Protein AF-A0A3A2ZWU7-F1 (afdb_monomer)

pLDDT: mean 83.67, std 11.98, range [37.31, 96.88]

Structure (mmCIF, N/CA/C/O backbone):
data_AF-A0A3A2ZWU7-F1
#
_entry.id   AF-A0A3A2ZWU7-F1
#
loop_
_atom_site.group_PDB
_atom_site.id
_atom_site.type_symbol
_atom_site.label_atom_id
_atom_site.label_alt_id
_atom_site.label_comp_id
_atom_site.label_asym_id
_atom_site.label_entity_id
_atom_site.label_seq_id
_atom_site.pdbx_PDB_ins_code
_atom_site.Cartn_x
_atom_site.Cartn_y
_atom_site.Cartn_z
_atom_site.occupancy
_atom_site.B_iso_or_equiv
_atom_site.auth_seq_id
_atom_site.auth_comp_id
_atom_site.auth_asym_id
_atom_site.auth_atom_id
_atom_site.pdbx_PDB_model_num
ATOM 1 N N . MET A 1 1 ? -32.745 15.498 18.826 1.00 49.56 1 MET A N 1
ATOM 2 C CA . MET A 1 1 ? -31.427 15.344 18.159 1.00 49.56 1 MET A CA 1
ATOM 3 C C . MET A 1 1 ? -30.226 15.285 19.120 1.00 49.56 1 MET A C 1
ATOM 5 O O . MET A 1 1 ? -29.309 14.531 18.843 1.00 49.56 1 MET A O 1
ATOM 9 N N . LYS A 1 2 ? -30.196 16.009 20.258 1.00 55.72 2 LYS A N 1
ATOM 10 C CA . LYS A 1 2 ? -29.065 15.948 21.222 1.00 55.72 2 LYS A CA 1
ATOM 11 C C . LYS A 1 2 ? -28.984 14.647 22.049 1.00 55.72 2 LYS A C 1
ATOM 13 O O . LYS A 1 2 ? -27.889 14.196 22.356 1.00 55.72 2 LYS A O 1
ATOM 18 N N . ILE A 1 3 ? -30.122 14.021 22.366 1.00 64.19 3 ILE A N 1
ATOM 19 C CA . ILE A 1 3 ? -30.188 12.816 23.220 1.00 64.19 3 ILE A CA 1
ATOM 20 C C . ILE A 1 3 ? -29.598 11.580 22.524 1.00 64.19 3 ILE A C 1
ATOM 22 O O . ILE A 1 3 ? -28.824 10.856 23.141 1.00 64.19 3 ILE A O 1
ATOM 26 N N . SER A 1 4 ? -29.871 11.384 21.230 1.00 62.53 4 SER A N 1
ATOM 27 C CA . SER A 1 4 ? -29.331 10.253 20.461 1.00 62.53 4 SER A CA 1
ATOM 28 C C . SER A 1 4 ? -27.804 10.302 20.331 1.00 62.53 4 SER A C 1
ATOM 30 O O . SER A 1 4 ? -27.138 9.273 20.391 1.00 62.53 4 SER A O 1
ATOM 32 N N . LEU A 1 5 ? -27.230 11.504 20.220 1.00 61.75 5 LEU A N 1
ATOM 33 C CA . LEU A 1 5 ? -25.781 11.710 20.150 1.00 61.75 5 LEU A CA 1
ATOM 34 C C . LEU A 1 5 ? -25.109 11.461 21.513 1.00 61.75 5 LEU A C 1
ATOM 36 O O . LEU A 1 5 ? -24.032 10.869 21.579 1.00 61.75 5 LEU A O 1
ATOM 40 N N . CYS A 1 6 ? -25.769 11.847 22.609 1.00 67.00 6 CYS A N 1
ATOM 41 C CA . CYS A 1 6 ? -25.324 11.514 23.962 1.00 67.00 6 CYS A CA 1
ATOM 42 C C . CYS A 1 6 ? -25.433 10.011 24.260 1.00 67.00 6 CYS A C 1
ATOM 44 O O . CYS A 1 6 ? -24.511 9.459 24.850 1.00 67.00 6 CYS A O 1
ATOM 46 N N . GLN A 1 7 ? -26.495 9.335 23.811 1.00 67.12 7 GLN A N 1
ATOM 47 C CA . GLN A 1 7 ? -26.658 7.882 23.957 1.00 67.12 7 GLN A CA 1
ATOM 48 C C . GLN A 1 7 ? -25.603 7.100 23.166 1.00 67.12 7 GLN A C 1
ATOM 50 O O . GLN A 1 7 ? -25.020 6.165 23.705 1.00 67.12 7 GLN A O 1
ATOM 55 N N . ALA A 1 8 ? -25.286 7.525 21.939 1.00 64.31 8 ALA A N 1
ATOM 56 C CA . ALA A 1 8 ? -24.205 6.931 21.149 1.00 64.31 8 ALA A CA 1
ATOM 57 C C . ALA A 1 8 ? -22.818 7.151 21.783 1.00 64.31 8 ALA A C 1
ATOM 59 O O . ALA A 1 8 ? -21.949 6.291 21.709 1.00 64.31 8 ALA A O 1
ATOM 60 N N . ARG A 1 9 ? -22.589 8.293 22.445 1.00 62.56 9 ARG A N 1
ATOM 61 C CA . ARG A 1 9 ? -21.355 8.518 23.219 1.00 62.56 9 ARG A CA 1
ATOM 62 C C . ARG A 1 9 ? -21.302 7.672 24.491 1.00 62.56 9 ARG A C 1
ATOM 64 O O . ARG A 1 9 ? -20.238 7.162 24.825 1.00 62.56 9 ARG A O 1
ATOM 71 N N . LEU A 1 10 ? -22.428 7.514 25.183 1.00 67.56 10 LEU A N 1
ATOM 72 C CA . LEU A 1 10 ? -22.542 6.670 26.374 1.00 67.56 10 LEU A CA 1
ATOM 73 C C . LEU A 1 10 ? -22.313 5.191 26.054 1.00 67.56 10 LEU A C 1
ATOM 75 O O . LEU A 1 10 ? -21.624 4.519 26.816 1.00 67.56 10 LEU A O 1
ATOM 79 N N . SER A 1 11 ? -22.816 4.693 24.921 1.00 66.75 11 SER A N 1
ATOM 80 C CA . SER A 1 11 ? -22.568 3.307 24.510 1.00 66.75 11 SER A CA 1
ATOM 81 C C . SER A 1 11 ? -21.089 3.039 24.217 1.00 66.75 11 SER A C 1
ATOM 83 O O . SER A 1 11 ? -20.597 1.968 24.559 1.00 66.75 11 SER A O 1
ATOM 85 N N . ILE A 1 12 ? -20.360 4.018 23.666 1.00 66.00 12 ILE A N 1
ATOM 86 C CA . ILE A 1 12 ? -18.904 3.929 23.450 1.00 66.00 12 ILE A CA 1
ATOM 87 C C . ILE A 1 12 ? -18.135 3.963 24.782 1.00 66.00 12 ILE A C 1
ATOM 89 O O . ILE A 1 12 ? -17.129 3.274 24.942 1.00 66.00 12 ILE A O 1
ATOM 93 N N . LEU A 1 13 ? -18.590 4.758 25.756 1.00 69.00 13 LEU A N 1
ATOM 94 C CA . LEU A 1 13 ? -17.946 4.855 27.072 1.00 69.00 13 LEU A CA 1
ATOM 95 C C . LEU A 1 13 ? -18.191 3.613 27.945 1.00 69.00 13 LEU A C 1
ATOM 97 O O . LEU A 1 13 ? -17.314 3.249 28.732 1.00 69.00 13 LEU A O 1
ATOM 101 N N . GLY A 1 14 ? -19.321 2.928 27.771 1.00 67.81 14 GLY A N 1
ATOM 102 C CA . GLY A 1 14 ? -19.650 1.714 28.514 1.00 67.81 14 GLY A CA 1
ATOM 103 C C . GLY A 1 14 ? -19.818 1.940 30.028 1.00 67.81 14 GLY A C 1
ATOM 104 O O . GLY A 1 14 ? -19.854 3.083 30.493 1.00 67.81 14 GLY A O 1
ATOM 105 N N . PRO A 1 15 ? -19.957 0.858 30.816 1.00 69.19 15 PRO A N 1
ATOM 106 C CA . PRO A 1 15 ? -20.099 0.946 32.268 1.00 69.19 15 PRO A CA 1
ATOM 107 C C . PRO A 1 15 ? -18.824 1.493 32.940 1.00 69.19 15 PRO A C 1
ATOM 109 O O . PRO A 1 15 ? -17.735 1.387 32.366 1.00 69.19 15 PRO A O 1
ATOM 112 N N . PRO A 1 16 ? -18.929 2.060 34.160 1.00 69.50 16 PRO A N 1
ATOM 113 C CA . PRO A 1 16 ? -17.774 2.518 34.930 1.00 69.50 16 PRO A CA 1
ATOM 114 C C . PRO A 1 16 ? -16.746 1.395 35.109 1.00 69.50 16 PRO A C 1
ATOM 116 O O . PRO A 1 16 ? -17.100 0.278 35.471 1.00 69.50 16 PRO A O 1
ATOM 119 N N . ARG A 1 17 ? -15.466 1.693 34.861 1.00 73.31 17 ARG A N 1
ATOM 120 C CA . ARG A 1 17 ? -14.370 0.702 34.837 1.00 73.31 17 ARG A CA 1
ATOM 121 C C . ARG A 1 17 ? -13.424 0.905 36.022 1.00 73.31 17 ARG A C 1
ATOM 123 O O . ARG A 1 17 ? -12.244 1.215 35.843 1.00 73.31 17 ARG A O 1
ATOM 130 N N . THR A 1 18 ? -13.965 0.810 37.233 1.00 74.06 18 THR A N 1
ATOM 131 C CA . THR A 1 18 ? -13.235 1.059 38.489 1.00 74.06 18 THR A CA 1
ATOM 132 C C . THR A 1 18 ? -12.300 -0.087 38.877 1.00 74.06 18 THR A C 1
ATOM 134 O O . THR A 1 18 ? -11.302 0.164 39.548 1.00 74.06 18 THR A O 1
ATOM 137 N N . ILE A 1 19 ? -12.565 -1.322 38.430 1.00 84.31 19 ILE A N 1
ATOM 138 C CA . ILE A 1 19 ? -11.771 -2.509 38.782 1.00 84.31 19 ILE A CA 1
ATOM 139 C C . ILE A 1 19 ? -10.887 -2.935 37.598 1.00 84.31 19 ILE A C 1
ATOM 141 O O . ILE A 1 19 ? -11.309 -2.920 36.441 1.00 84.31 19 ILE A O 1
ATOM 145 N N . LEU A 1 20 ? -9.656 -3.384 37.880 1.00 82.69 20 LEU A N 1
ATOM 146 C CA . LEU A 1 20 ? -8.699 -3.870 36.867 1.00 82.69 20 LEU A CA 1
ATOM 147 C C . LEU A 1 20 ? -9.277 -4.964 35.955 1.00 82.69 20 LEU A C 1
ATOM 149 O O . LEU A 1 20 ? -8.956 -5.023 34.767 1.00 82.69 20 LEU A O 1
ATOM 153 N N . LYS A 1 21 ? -10.134 -5.834 36.499 1.00 85.44 21 LYS A N 1
ATOM 154 C CA . LYS A 1 21 ? -10.820 -6.887 35.741 1.00 85.44 21 LYS A CA 1
ATOM 155 C C . LYS A 1 21 ? -11.699 -6.300 34.633 1.00 85.44 21 LYS A C 1
ATOM 157 O O . LYS A 1 21 ? -11.648 -6.789 33.507 1.00 85.44 21 LYS A O 1
ATOM 162 N N . ASP A 1 22 ? -12.420 -5.222 34.924 1.00 84.06 22 ASP A N 1
ATOM 163 C CA . ASP A 1 22 ? -13.321 -4.565 33.972 1.00 84.06 22 ASP A CA 1
ATOM 164 C C . ASP A 1 22 ? -12.537 -3.829 32.884 1.00 84.06 22 ASP A C 1
ATOM 166 O O . ASP A 1 22 ? -12.907 -3.853 31.711 1.00 84.06 22 ASP A O 1
ATOM 170 N N . GLN A 1 23 ? -11.396 -3.234 33.245 1.00 85.00 23 GLN A N 1
ATOM 171 C CA . GLN A 1 23 ? -10.486 -2.605 32.284 1.00 85.00 23 GLN A CA 1
ATOM 172 C C . GLN A 1 23 ? -9.897 -3.631 31.307 1.00 85.00 23 GLN A C 1
ATOM 174 O O . GLN A 1 23 ? -9.891 -3.397 30.097 1.00 85.00 23 GLN A O 1
ATOM 179 N N . ARG A 1 24 ? -9.456 -4.793 31.811 1.00 87.25 24 ARG A N 1
ATOM 180 C CA . ARG A 1 24 ? -8.979 -5.906 30.971 1.00 87.25 24 ARG A CA 1
ATOM 181 C C . ARG A 1 24 ? -10.092 -6.458 30.085 1.00 87.25 24 ARG A C 1
ATOM 183 O O . ARG A 1 24 ? -9.867 -6.642 28.895 1.00 87.25 24 ARG A O 1
ATOM 190 N N . GLY A 1 25 ? -11.285 -6.676 30.640 1.00 88.31 25 GLY A N 1
ATOM 191 C CA . GLY A 1 25 ? -12.449 -7.148 29.885 1.00 88.31 25 GLY A CA 1
ATOM 192 C C . GLY A 1 25 ? -12.834 -6.198 28.750 1.00 88.31 25 GLY A C 1
ATOM 193 O O . GLY A 1 25 ? -13.072 -6.638 27.627 1.00 88.31 25 GLY A O 1
ATOM 194 N N . TYR A 1 26 ? -12.805 -4.889 29.007 1.00 88.38 26 TYR A N 1
ATOM 195 C CA . TYR A 1 26 ? -13.028 -3.875 27.980 1.00 88.38 26 TYR A CA 1
ATOM 196 C C . TYR A 1 26 ? -11.983 -3.950 26.857 1.00 88.38 26 TYR A C 1
ATOM 198 O O . TYR A 1 26 ? -12.357 -4.006 25.687 1.00 88.38 26 TYR A O 1
ATOM 206 N N . LEU A 1 27 ? -10.688 -3.999 27.190 1.00 90.31 27 LEU A N 1
ATOM 207 C CA . LEU A 1 27 ? -9.628 -4.092 26.179 1.00 90.31 27 LEU A CA 1
ATOM 208 C C . LEU A 1 27 ? -9.704 -5.396 25.372 1.00 90.31 27 LEU A C 1
ATOM 210 O O . LEU A 1 27 ? -9.495 -5.355 24.163 1.00 90.31 27 LEU A O 1
ATOM 214 N N . LEU A 1 28 ? -10.067 -6.516 26.005 1.00 92.62 28 LEU A N 1
ATOM 215 C CA . LEU A 1 28 ? -10.297 -7.798 25.326 1.00 92.62 28 LEU A CA 1
ATOM 216 C C . LEU A 1 28 ? -11.480 -7.733 24.352 1.00 92.62 28 LEU A C 1
ATOM 218 O O . LEU A 1 28 ? -11.409 -8.254 23.239 1.00 92.62 28 LEU A O 1
ATOM 222 N N . ASN A 1 29 ? -12.566 -7.063 24.737 1.00 92.00 29 ASN A N 1
ATOM 223 C CA . ASN A 1 29 ? -13.697 -6.852 23.838 1.00 92.00 29 ASN A CA 1
ATOM 224 C C . ASN A 1 29 ? -13.310 -5.956 22.649 1.00 92.00 29 ASN A C 1
ATOM 226 O O . ASN A 1 29 ? -13.694 -6.224 21.509 1.00 92.00 29 ASN A O 1
ATOM 230 N N . VAL A 1 30 ? -12.522 -4.905 22.892 1.00 92.50 30 VAL A N 1
ATOM 231 C CA . VAL A 1 30 ? -11.999 -4.042 21.823 1.00 92.50 30 VAL A CA 1
ATOM 232 C C . VAL A 1 30 ? -11.095 -4.838 20.884 1.00 92.50 30 VAL A C 1
ATOM 234 O O . VAL A 1 30 ? -11.281 -4.745 19.673 1.00 92.50 30 VAL A O 1
ATOM 237 N N . SER A 1 31 ? -10.169 -5.649 21.404 1.00 94.25 31 SER A N 1
ATOM 238 C CA . SER A 1 31 ? -9.268 -6.450 20.569 1.00 94.25 31 SER A CA 1
ATOM 239 C C . SER A 1 31 ? -10.024 -7.487 19.739 1.00 94.25 31 SER A C 1
ATOM 241 O O . SER A 1 31 ? -9.767 -7.592 18.544 1.00 94.25 31 SER A O 1
ATOM 243 N N . GLY A 1 32 ? -11.005 -8.185 20.323 1.00 96.00 32 GLY A N 1
ATOM 244 C CA . GLY A 1 32 ? -11.821 -9.162 19.594 1.00 96.00 32 GLY A CA 1
ATOM 245 C C . GLY A 1 32 ? -12.654 -8.520 18.479 1.00 96.00 32 GLY A C 1
ATOM 246 O O . GLY A 1 32 ? -12.717 -9.033 17.361 1.00 96.00 32 GLY A O 1
ATOM 247 N N . ASN A 1 33 ? -13.246 -7.349 18.735 1.00 94.94 33 ASN A N 1
ATOM 248 C CA . ASN A 1 33 ? -13.958 -6.605 17.693 1.00 94.94 33 ASN A CA 1
ATOM 249 C C . ASN A 1 33 ? -13.015 -6.057 16.618 1.00 94.94 33 ASN A C 1
ATOM 251 O O . ASN A 1 33 ? -13.343 -6.112 15.431 1.00 94.94 33 ASN A O 1
ATOM 255 N N . PHE A 1 34 ? -11.843 -5.562 17.017 1.00 95.31 34 PHE A N 1
ATOM 256 C CA . PHE A 1 34 ? -10.819 -5.090 16.094 1.00 95.31 34 PHE A CA 1
ATOM 257 C C . PHE A 1 34 ? -10.363 -6.212 15.158 1.00 95.31 34 PHE A C 1
ATOM 259 O O . PHE A 1 34 ? -10.341 -6.020 13.941 1.00 95.31 34 PHE A O 1
ATOM 266 N N . GLU A 1 35 ? -10.060 -7.392 15.699 1.00 96.12 35 GLU A N 1
ATOM 267 C CA . GLU A 1 35 ? -9.661 -8.572 14.931 1.00 96.12 35 GLU A CA 1
ATOM 268 C C . GLU A 1 35 ? -10.764 -9.010 13.961 1.00 96.12 35 GLU A C 1
ATOM 270 O O . GLU A 1 35 ? -10.508 -9.183 12.766 1.00 96.12 35 GLU A O 1
ATOM 275 N N . ARG A 1 36 ? -12.009 -9.114 14.441 1.00 96.44 36 ARG A N 1
ATOM 276 C CA . ARG A 1 36 ? -13.165 -9.507 13.624 1.00 96.44 36 ARG A CA 1
ATOM 277 C C . ARG A 1 36 ? -13.389 -8.559 12.445 1.00 96.44 36 ARG A C 1
ATOM 279 O O . ARG A 1 36 ? -13.542 -9.014 11.310 1.00 96.44 36 ARG A O 1
ATOM 286 N N . ILE A 1 37 ? -13.411 -7.247 12.692 1.00 95.44 37 ILE A N 1
ATOM 287 C CA . ILE A 1 37 ? -13.672 -6.241 11.648 1.00 95.44 37 ILE A CA 1
ATOM 288 C C . ILE A 1 37 ? -12.476 -6.121 10.697 1.00 95.44 37 ILE A C 1
ATOM 290 O O . ILE A 1 37 ? -12.660 -5.995 9.485 1.00 95.44 37 ILE A O 1
ATOM 294 N N . THR A 1 38 ? -11.247 -6.224 11.206 1.00 95.12 38 THR A N 1
ATOM 295 C CA . THR A 1 38 ? -10.046 -6.249 10.359 1.00 95.12 38 THR A CA 1
ATOM 296 C C . THR A 1 38 ? -10.051 -7.474 9.447 1.00 95.12 38 THR A C 1
ATOM 298 O O . THR A 1 38 ? -9.835 -7.339 8.244 1.00 95.12 38 THR A O 1
ATOM 301 N N . SER A 1 39 ? -10.395 -8.653 9.970 1.00 95.81 39 SER A N 1
ATOM 302 C CA . SER A 1 39 ? -10.512 -9.887 9.181 1.00 95.81 39 SER A CA 1
ATOM 303 C C . SER A 1 39 ? -11.566 -9.763 8.080 1.00 95.81 39 SER A C 1
ATOM 305 O O . SER A 1 39 ? -11.314 -10.135 6.936 1.00 95.81 39 SER A O 1
ATOM 307 N N . GLN A 1 40 ? -12.710 -9.146 8.387 1.00 94.88 40 GLN A N 1
ATOM 308 C CA . GLN A 1 40 ? -13.731 -8.784 7.400 1.00 94.88 40 GLN A CA 1
ATOM 309 C C . GLN A 1 40 ? -13.180 -7.857 6.304 1.00 94.88 40 GLN A C 1
ATOM 311 O O . GLN A 1 40 ? -13.347 -8.124 5.110 1.00 94.88 40 GLN A O 1
ATOM 316 N N . ALA A 1 41 ? -12.455 -6.802 6.690 1.00 93.50 41 ALA A N 1
ATOM 317 C CA . ALA A 1 41 ? -11.876 -5.844 5.752 1.00 93.50 41 ALA A CA 1
ATOM 318 C C . ALA A 1 41 ? -10.829 -6.477 4.818 1.00 93.50 41 ALA A C 1
ATOM 320 O O . ALA A 1 41 ? -10.793 -6.138 3.630 1.00 93.50 41 ALA A O 1
ATOM 321 N N . LEU A 1 42 ? -10.009 -7.394 5.345 1.00 93.81 42 LEU A N 1
ATOM 322 C CA . LEU A 1 42 ? -8.988 -8.147 4.608 1.00 93.81 42 LEU A CA 1
ATOM 323 C C . LEU A 1 42 ? -9.596 -9.234 3.710 1.00 93.81 42 LEU A C 1
ATOM 325 O O . LEU A 1 42 ? -9.129 -9.434 2.583 1.00 93.81 42 LEU A O 1
ATOM 329 N N . GLY A 1 43 ? -10.653 -9.898 4.184 1.00 92.38 43 GLY A N 1
ATOM 330 C CA . GLY A 1 43 ? -11.417 -10.903 3.442 1.00 92.38 43 GLY A CA 1
ATOM 331 C C . GLY A 1 43 ? -12.322 -10.312 2.359 1.00 92.38 43 GLY A C 1
ATOM 332 O O . GLY A 1 43 ? -12.748 -11.028 1.460 1.00 92.38 43 GLY A O 1
ATOM 333 N N . GLY A 1 44 ? -12.587 -9.002 2.399 1.00 90.38 44 GLY A N 1
ATOM 334 C CA . GLY A 1 44 ? -13.504 -8.341 1.467 1.00 90.38 44 GLY A CA 1
ATOM 335 C C . GLY A 1 44 ? -14.983 -8.593 1.777 1.00 90.38 44 GLY A C 1
ATOM 336 O O . GLY A 1 44 ? -15.828 -8.401 0.907 1.00 90.38 44 GLY A O 1
ATOM 337 N N . VAL A 1 45 ? -15.295 -9.017 3.004 1.00 91.00 45 VAL A N 1
ATOM 338 C CA . VAL A 1 45 ? -16.653 -9.295 3.483 1.00 91.00 45 VAL A CA 1
ATOM 339 C C . VAL A 1 45 ? -17.069 -8.154 4.404 1.00 91.00 45 VAL A C 1
ATOM 341 O O . VAL A 1 45 ? -16.620 -8.079 5.540 1.00 91.00 45 VAL A O 1
ATOM 344 N N . TYR A 1 46 ? -17.902 -7.238 3.915 1.00 89.69 46 TYR A N 1
ATOM 345 C CA . TYR A 1 46 ? -18.206 -5.969 4.591 1.00 89.69 46 TYR A CA 1
ATOM 346 C C . TYR A 1 46 ? -19.563 -5.999 5.308 1.00 89.69 46 TYR A C 1
ATOM 348 O O . TYR A 1 46 ? -20.497 -5.319 4.887 1.00 89.69 46 TYR A O 1
ATOM 356 N N . VAL A 1 47 ? -19.684 -6.812 6.360 1.00 88.62 47 VAL A N 1
ATOM 357 C CA . VAL A 1 47 ? -20.967 -7.043 7.058 1.00 88.62 47 VAL A CA 1
ATOM 358 C C . VAL A 1 47 ? -21.170 -6.084 8.234 1.00 88.62 47 VAL A C 1
ATOM 360 O O . VAL A 1 47 ? -22.296 -5.685 8.514 1.00 88.62 47 VAL A O 1
ATOM 363 N N . ASP A 1 48 ? -20.095 -5.696 8.924 1.00 90.50 48 ASP A N 1
ATOM 364 C CA . ASP A 1 48 ? -20.179 -4.803 10.085 1.00 90.50 48 ASP A CA 1
ATOM 365 C C . ASP A 1 48 ? -20.672 -3.387 9.723 1.00 90.50 48 ASP A C 1
ATOM 367 O O . ASP A 1 48 ? -20.332 -2.834 8.671 1.00 90.50 48 ASP A O 1
ATOM 371 N N . THR A 1 49 ? -21.408 -2.747 10.637 1.00 89.44 49 THR A N 1
ATOM 372 C CA . THR A 1 49 ? -21.868 -1.355 10.496 1.00 89.44 49 THR A CA 1
ATOM 373 C C . THR A 1 49 ? -20.720 -0.353 10.396 1.00 89.44 49 THR A C 1
ATOM 375 O O . THR A 1 49 ? -20.897 0.737 9.844 1.00 89.44 49 THR A O 1
ATOM 378 N N . PHE A 1 50 ? -19.513 -0.732 10.827 1.00 88.12 50 PHE A N 1
ATOM 379 C CA . PHE A 1 50 ? -18.287 -0.004 10.528 1.00 88.12 50 PHE A CA 1
ATOM 380 C C . PHE A 1 50 ? -18.107 0.261 9.028 1.00 88.12 50 PHE A C 1
ATOM 382 O O . PHE A 1 50 ? -17.547 1.288 8.668 1.00 88.12 50 PHE A O 1
ATOM 389 N N . PHE A 1 51 ? -18.581 -0.592 8.119 1.00 87.88 51 PHE A N 1
ATOM 390 C CA . PHE A 1 51 ? -18.403 -0.372 6.678 1.00 87.88 51 PHE A CA 1
ATOM 391 C C . PHE A 1 51 ? -19.490 0.503 6.042 1.00 87.88 51 PHE A C 1
ATOM 393 O O . PHE A 1 51 ? -19.296 0.972 4.919 1.00 87.88 51 PHE A O 1
ATOM 400 N N . THR A 1 52 ? -20.604 0.747 6.739 1.00 82.12 52 THR A N 1
ATOM 401 C CA . THR A 1 52 ? -21.775 1.470 6.209 1.00 82.12 52 THR A CA 1
ATOM 402 C C . THR A 1 52 ? -22.073 2.790 6.932 1.00 82.12 52 THR A C 1
ATOM 404 O O . THR A 1 52 ? -22.705 3.661 6.339 1.00 82.12 52 THR A O 1
ATOM 407 N N . GLY A 1 53 ? -21.619 2.982 8.179 1.00 66.62 53 GLY A N 1
ATOM 408 C CA . GLY A 1 53 ? -22.065 4.096 9.031 1.00 66.62 53 GLY A CA 1
ATOM 409 C C . GLY A 1 53 ? -21.056 5.227 9.292 1.00 66.62 53 GLY A C 1
ATOM 410 O O . GLY A 1 53 ? -19.949 4.994 9.768 1.00 66.62 53 GLY A O 1
ATOM 411 N N . GLY A 1 54 ? -21.462 6.487 9.114 1.00 60.66 54 GLY A N 1
ATOM 412 C CA . GLY A 1 54 ? -20.775 7.668 9.671 1.00 60.66 54 GLY A CA 1
ATOM 413 C C . GLY A 1 54 ? -19.690 8.321 8.801 1.00 60.66 54 GLY A C 1
ATOM 414 O O . GLY A 1 54 ? -19.333 7.843 7.727 1.00 60.66 54 GLY A O 1
ATOM 415 N N . THR A 1 55 ? -19.160 9.445 9.290 1.00 55.66 55 THR A N 1
ATOM 416 C CA . THR A 1 55 ? -18.169 10.300 8.618 1.00 55.66 55 THR A CA 1
ATOM 417 C C . THR A 1 55 ? -16.763 9.713 8.769 1.00 55.66 55 THR A C 1
ATOM 419 O O . THR A 1 55 ? -16.087 9.928 9.771 1.00 55.66 55 THR A O 1
ATOM 422 N N . PHE A 1 56 ? -16.313 8.921 7.796 1.00 58.16 56 PHE A N 1
ATOM 423 C CA . PHE A 1 56 ? -14.897 8.559 7.680 1.00 58.16 56 PHE A CA 1
ATOM 424 C C . PHE A 1 56 ? -14.181 9.599 6.818 1.00 58.16 56 PHE A C 1
ATOM 426 O O . PHE A 1 56 ? -14.742 9.963 5.784 1.00 58.16 56 PHE A O 1
ATOM 433 N N . PRO A 1 57 ? -12.957 10.029 7.172 1.00 53.97 57 PRO A N 1
ATOM 434 C CA . PRO A 1 57 ? -12.214 11.008 6.376 1.00 53.97 57 PRO A CA 1
ATOM 435 C C . PRO A 1 57 ? -12.041 10.573 4.912 1.00 53.97 57 PRO A C 1
ATOM 437 O O . PRO A 1 57 ? -12.105 11.395 4.007 1.00 53.97 57 PRO A O 1
ATOM 440 N N . GLU A 1 58 ? -11.885 9.265 4.681 1.00 63.97 58 GLU A N 1
ATOM 441 C CA . GLU A 1 58 ? -11.761 8.663 3.352 1.00 63.97 58 GLU A CA 1
ATOM 442 C C . GLU A 1 58 ? -12.632 7.400 3.259 1.00 63.97 58 GLU A C 1
ATOM 444 O O . GLU A 1 58 ? -12.157 6.288 3.479 1.00 63.97 58 GLU A O 1
ATOM 449 N N . SER A 1 59 ? -13.932 7.548 2.987 1.00 61.97 59 SER A N 1
ATOM 450 C CA . SER A 1 59 ? -14.917 6.443 2.961 1.00 61.97 59 SER A CA 1
ATOM 451 C C . SER A 1 59 ? -14.459 5.197 2.183 1.00 61.97 59 SER A C 1
ATOM 453 O O . SER A 1 59 ? -14.754 4.072 2.589 1.00 61.97 59 SER A O 1
ATOM 455 N N . ASN A 1 60 ? -13.662 5.380 1.127 1.00 71.06 60 ASN A N 1
ATOM 456 C CA . ASN A 1 60 ? -13.079 4.296 0.334 1.00 71.06 60 ASN A CA 1
ATOM 457 C C . ASN A 1 60 ? -12.078 3.426 1.116 1.00 71.06 60 ASN A C 1
ATOM 459 O O . ASN A 1 60 ? -11.978 2.230 0.848 1.00 71.06 60 ASN A O 1
ATOM 463 N N . LEU A 1 61 ? -11.374 3.983 2.107 1.00 83.62 61 LEU A N 1
ATOM 464 C CA . LEU A 1 61 ? -10.369 3.256 2.889 1.00 83.62 61 LEU A CA 1
ATOM 465 C C . LEU A 1 61 ? -10.968 2.280 3.900 1.00 83.62 61 LEU A C 1
ATOM 467 O O . LEU A 1 61 ? -10.275 1.363 4.333 1.00 83.62 61 LEU A O 1
ATOM 471 N N . ARG A 1 62 ? -12.257 2.411 4.243 1.00 85.44 62 ARG A N 1
ATOM 472 C CA . ARG A 1 62 ? -12.946 1.407 5.071 1.00 85.44 62 ARG A CA 1
ATOM 473 C C . ARG A 1 62 ? -12.956 0.044 4.399 1.00 85.44 62 ARG A C 1
ATOM 475 O O . ARG A 1 62 ? -12.812 -0.977 5.062 1.00 85.44 62 ARG A O 1
ATOM 482 N N . ARG A 1 63 ? -13.073 0.018 3.071 1.00 90.19 63 ARG A N 1
ATOM 483 C CA . ARG A 1 63 ? -12.961 -1.202 2.268 1.00 90.19 63 ARG A CA 1
ATOM 484 C C . ARG A 1 63 ? -11.497 -1.447 1.918 1.00 90.19 63 ARG A C 1
ATOM 486 O O . ARG A 1 63 ? -11.118 -1.387 0.751 1.00 90.19 63 ARG A O 1
ATOM 493 N N . LEU A 1 64 ? -10.681 -1.713 2.942 1.00 92.12 64 LEU A N 1
ATOM 494 C CA . LEU A 1 64 ? -9.218 -1.749 2.838 1.00 92.12 64 LEU A CA 1
ATOM 495 C C . LEU A 1 64 ? -8.720 -2.637 1.689 1.00 92.12 64 LEU A C 1
ATOM 497 O O . LEU A 1 64 ? -7.913 -2.184 0.885 1.00 92.12 64 LEU A O 1
ATOM 501 N N . ARG A 1 65 ? -9.240 -3.867 1.554 1.00 92.69 65 ARG A N 1
ATOM 502 C CA . ARG A 1 65 ? -8.880 -4.762 0.439 1.00 92.69 65 ARG A CA 1
ATOM 503 C C . ARG A 1 65 ? -9.140 -4.124 -0.929 1.00 92.69 65 ARG A C 1
ATOM 505 O O . ARG A 1 65 ? -8.271 -4.175 -1.796 1.00 92.69 65 ARG A O 1
ATOM 512 N N . THR A 1 66 ? -10.310 -3.518 -1.124 1.00 91.06 66 THR A N 1
ATOM 513 C CA . THR A 1 66 ? -10.658 -2.830 -2.375 1.00 91.06 66 THR A CA 1
ATOM 514 C C . THR A 1 66 ? -9.742 -1.640 -2.622 1.00 91.06 66 THR A C 1
ATOM 516 O O . THR A 1 66 ? -9.249 -1.488 -3.735 1.00 91.06 66 THR A O 1
ATOM 519 N N . ALA A 1 67 ? -9.468 -0.833 -1.595 1.00 90.75 67 ALA A N 1
ATOM 520 C CA . ALA A 1 67 ? -8.542 0.286 -1.706 1.00 90.75 67 ALA A CA 1
ATOM 521 C C . ALA A 1 67 ? -7.151 -0.201 -2.142 1.00 90.75 67 ALA A C 1
ATOM 523 O O . ALA A 1 67 ? -6.656 0.222 -3.182 1.00 90.75 67 ALA A O 1
ATOM 524 N N . ILE A 1 68 ? -6.556 -1.160 -1.428 1.00 92.88 68 ILE A N 1
ATOM 525 C CA . ILE A 1 68 ? -5.232 -1.706 -1.766 1.00 92.88 68 ILE A CA 1
ATOM 526 C C . ILE A 1 68 ? -5.208 -2.327 -3.168 1.00 92.88 68 ILE A C 1
ATOM 528 O O . ILE A 1 68 ? -4.226 -2.152 -3.882 1.00 92.88 68 ILE A O 1
ATOM 532 N N . ARG A 1 69 ? -6.289 -2.982 -3.608 1.00 92.19 69 ARG A N 1
ATOM 533 C CA . ARG A 1 69 ? -6.392 -3.484 -4.986 1.00 92.19 69 ARG A CA 1
ATOM 534 C C . ARG A 1 69 ? -6.326 -2.353 -6.011 1.00 92.19 69 ARG A C 1
ATOM 536 O O . ARG A 1 69 ? -5.523 -2.431 -6.930 1.00 92.19 69 ARG A O 1
ATOM 543 N N . VAL A 1 70 ? -7.106 -1.289 -5.811 1.00 90.06 70 VAL A N 1
ATOM 544 C CA . VAL A 1 70 ? -7.059 -0.097 -6.673 1.00 90.06 70 VAL A CA 1
ATOM 545 C C . VAL A 1 70 ? -5.661 0.521 -6.662 1.00 90.06 70 VAL A C 1
ATOM 547 O O . VAL A 1 70 ? -5.165 0.925 -7.706 1.00 90.06 70 VAL A O 1
ATOM 550 N N . LEU A 1 71 ? -4.988 0.562 -5.510 1.00 91.88 71 LEU A N 1
ATOM 551 C CA . LEU A 1 71 ? -3.604 1.028 -5.430 1.00 91.88 71 LEU A CA 1
ATOM 552 C C . LEU A 1 71 ? -2.634 0.120 -6.199 1.00 91.88 71 LEU A C 1
ATOM 554 O O . LEU A 1 71 ? -1.673 0.620 -6.777 1.00 91.88 71 LEU A O 1
ATOM 558 N N . GLY A 1 72 ? -2.876 -1.191 -6.212 1.00 93.00 72 GLY A N 1
ATOM 559 C CA . GLY A 1 72 ? -2.125 -2.157 -7.014 1.00 93.00 72 GLY A CA 1
ATOM 560 C C . GLY A 1 72 ? -2.282 -1.905 -8.512 1.00 93.00 72 GLY A C 1
ATOM 561 O O . GLY A 1 72 ? -1.282 -1.862 -9.226 1.00 93.00 72 GLY A O 1
ATOM 562 N N . ASP A 1 73 ? -3.505 -1.632 -8.969 1.00 90.81 73 ASP A N 1
ATOM 563 C CA . ASP A 1 73 ? -3.763 -1.225 -10.356 1.00 90.81 73 ASP A CA 1
ATOM 564 C C . ASP A 1 73 ? -3.034 0.097 -10.669 1.00 90.81 73 ASP A C 1
ATOM 566 O O . ASP A 1 73 ? -2.351 0.218 -11.684 1.00 90.81 73 ASP A O 1
ATOM 570 N N . CYS A 1 74 ? -3.074 1.063 -9.741 1.00 91.19 74 CYS A N 1
ATOM 571 C CA . CYS A 1 74 ? -2.335 2.319 -9.867 1.00 91.19 74 CYS A CA 1
ATOM 572 C C . CYS A 1 74 ? -0.817 2.120 -9.956 1.00 91.19 74 CYS A C 1
ATOM 574 O O . CYS A 1 74 ? -0.129 2.861 -10.657 1.00 91.19 74 CYS A O 1
ATOM 576 N N . PHE A 1 75 ? -0.282 1.153 -9.213 1.00 93.50 75 PHE A N 1
ATOM 577 C CA . PHE A 1 75 ? 1.127 0.792 -9.260 1.00 93.50 75 PHE A CA 1
ATOM 578 C C . PHE A 1 75 ? 1.495 0.149 -10.596 1.00 93.50 75 PHE A C 1
ATOM 580 O O . PHE A 1 75 ? 2.527 0.508 -11.157 1.00 93.50 75 PHE A O 1
ATOM 587 N N . ALA A 1 76 ? 0.652 -0.737 -11.133 1.00 92.56 76 ALA A N 1
ATOM 588 C CA . ALA A 1 76 ? 0.855 -1.322 -12.456 1.00 92.56 76 ALA A CA 1
ATOM 589 C C . ALA A 1 76 ? 0.879 -0.239 -13.547 1.00 92.56 76 ALA A C 1
ATOM 591 O O . ALA A 1 76 ? 1.811 -0.202 -14.351 1.00 92.56 76 ALA A O 1
ATOM 592 N N . ASP A 1 77 ? -0.063 0.708 -13.499 1.00 90.56 77 ASP A N 1
ATOM 593 C CA . ASP A 1 77 ? -0.061 1.876 -14.384 1.00 90.56 77 ASP A CA 1
ATOM 594 C C . ASP A 1 77 ? 1.224 2.705 -14.197 1.00 90.56 77 ASP A C 1
ATOM 596 O O . ASP A 1 77 ? 1.897 3.061 -15.161 1.00 90.56 77 ASP A O 1
ATOM 600 N N . ALA A 1 78 ? 1.632 2.997 -12.961 1.00 91.12 78 ALA A N 1
ATOM 601 C CA . ALA A 1 78 ? 2.864 3.746 -12.714 1.00 91.12 78 ALA A CA 1
ATOM 602 C C . ALA A 1 78 ? 4.115 3.019 -13.240 1.00 91.12 78 ALA A C 1
ATOM 604 O O . ALA A 1 78 ? 5.016 3.670 -13.771 1.00 91.12 78 ALA A O 1
ATOM 605 N N . MET A 1 79 ? 4.169 1.691 -13.133 1.00 91.50 79 MET A N 1
ATOM 606 C CA . MET A 1 79 ? 5.247 0.870 -13.689 1.00 91.50 79 MET A CA 1
ATOM 607 C C . MET A 1 79 ? 5.269 0.921 -15.218 1.00 91.50 79 MET A C 1
ATOM 609 O O . MET A 1 79 ? 6.343 1.064 -15.796 1.00 91.50 79 MET A O 1
ATOM 613 N N . ASP A 1 80 ? 4.112 0.885 -15.873 1.00 89.50 80 ASP A N 1
ATOM 614 C CA . ASP A 1 80 ? 4.015 1.003 -17.331 1.00 89.50 80 ASP A CA 1
ATOM 615 C C . ASP A 1 80 ? 4.458 2.401 -17.817 1.00 89.50 80 ASP A C 1
ATOM 617 O O . ASP A 1 80 ? 5.279 2.546 -18.726 1.00 89.50 80 ASP A O 1
ATOM 621 N N . TRP A 1 81 ? 3.981 3.463 -17.164 1.00 87.31 81 TRP A N 1
ATOM 622 C CA . TRP A 1 81 ? 4.243 4.842 -17.592 1.00 87.31 81 TRP A CA 1
ATOM 623 C C . TRP A 1 81 ? 5.603 5.399 -17.167 1.00 87.31 81 TRP A C 1
ATOM 625 O O . TRP A 1 81 ? 6.158 6.232 -17.882 1.00 87.31 81 TRP A O 1
ATOM 635 N N . LYS A 1 82 ? 6.117 4.998 -16.000 1.00 89.25 82 LYS A N 1
ATOM 636 C CA . LYS A 1 82 ? 7.326 5.575 -15.381 1.00 89.25 82 LYS A CA 1
ATOM 637 C C . LYS A 1 82 ? 8.405 4.545 -15.064 1.00 89.25 82 LYS A C 1
ATOM 639 O O . LYS A 1 82 ? 9.497 4.923 -14.646 1.00 89.25 82 LYS A O 1
ATOM 644 N N . GLY A 1 83 ? 8.138 3.252 -15.246 1.00 90.00 83 GLY A N 1
ATOM 645 C CA . GLY A 1 83 ? 9.108 2.194 -14.954 1.00 90.00 83 GLY A CA 1
ATOM 646 C C . GLY A 1 83 ? 10.277 2.150 -15.933 1.00 90.00 83 GLY A C 1
ATOM 647 O O . GLY A 1 83 ? 11.303 1.548 -15.633 1.00 90.00 83 GLY A O 1
ATOM 648 N N . HIS A 1 84 ? 10.153 2.804 -17.082 1.00 90.12 84 HIS A N 1
ATOM 649 C CA . HIS A 1 84 ? 11.207 2.923 -18.077 1.00 90.12 84 HIS A CA 1
ATOM 650 C C . HIS A 1 84 ? 12.000 4.211 -17.870 1.00 90.12 84 HIS A C 1
ATOM 652 O O . HIS A 1 84 ? 11.420 5.294 -17.830 1.00 90.12 84 HIS A O 1
ATOM 658 N N . ARG A 1 85 ? 13.332 4.136 -17.801 1.00 88.44 85 ARG A N 1
ATOM 659 C CA . ARG A 1 85 ? 14.149 5.358 -17.776 1.00 88.44 85 ARG A CA 1
ATOM 660 C C . ARG A 1 85 ? 14.082 6.111 -19.109 1.00 88.44 85 ARG A C 1
ATOM 662 O O . ARG A 1 85 ? 13.979 7.337 -19.107 1.00 88.44 85 ARG A O 1
ATOM 669 N N . GLN A 1 86 ? 14.146 5.391 -20.229 1.00 86.94 86 GLN A N 1
ATOM 670 C CA . GLN A 1 86 ? 14.142 5.959 -21.582 1.00 86.94 86 GLN A CA 1
ATOM 671 C C . GLN A 1 86 ? 13.100 5.274 -22.476 1.00 86.94 86 GLN A C 1
ATOM 673 O O . GLN A 1 86 ? 12.904 4.067 -22.380 1.00 86.94 86 GLN A O 1
ATOM 678 N N . ILE A 1 87 ? 12.446 6.017 -23.364 1.00 86.50 87 ILE A N 1
ATOM 679 C CA . ILE A 1 87 ? 11.477 5.491 -24.339 1.00 86.50 87 ILE A CA 1
ATOM 680 C C . ILE A 1 87 ? 11.766 6.054 -25.733 1.00 86.50 87 ILE A C 1
ATOM 682 O O . ILE A 1 87 ? 12.175 7.203 -25.866 1.00 86.50 87 ILE A O 1
ATOM 686 N N . THR A 1 88 ? 11.560 5.246 -26.777 1.00 79.75 88 THR A N 1
ATOM 687 C CA . THR A 1 88 ? 11.885 5.625 -28.168 1.00 79.75 88 THR A CA 1
ATOM 688 C C . THR A 1 88 ? 10.747 6.309 -28.912 1.00 79.75 88 THR A C 1
ATOM 690 O O . THR A 1 88 ? 10.966 6.997 -29.905 1.00 79.75 88 THR A O 1
ATOM 693 N N . LYS A 1 89 ? 9.514 6.122 -28.442 1.00 79.12 89 LYS A N 1
ATOM 694 C CA . LYS A 1 89 ? 8.316 6.758 -28.985 1.00 79.12 89 LYS A CA 1
ATOM 695 C C . LYS A 1 89 ? 7.625 7.510 -27.866 1.00 79.12 89 LYS A C 1
ATOM 697 O O . LYS A 1 89 ? 7.503 6.984 -26.760 1.00 79.12 89 LYS A O 1
ATOM 702 N N . SER A 1 90 ? 7.162 8.722 -28.164 1.00 71.56 90 SER A N 1
ATOM 703 C CA . SER A 1 90 ? 6.290 9.445 -27.245 1.00 71.56 90 SER A CA 1
ATOM 704 C C . SER A 1 90 ? 5.027 8.616 -27.011 1.00 71.56 90 SER A C 1
ATOM 706 O O . SER A 1 90 ? 4.418 8.127 -27.967 1.00 71.56 90 SER A O 1
ATOM 708 N N . ARG A 1 91 ? 4.655 8.416 -25.744 1.00 70.19 91 ARG A N 1
ATOM 709 C CA . ARG A 1 91 ? 3.394 7.748 -25.405 1.00 70.19 91 ARG A CA 1
ATOM 710 C C . ARG A 1 91 ? 2.236 8.665 -25.800 1.00 70.19 91 ARG A C 1
ATOM 712 O O . ARG A 1 91 ? 2.344 9.887 -25.707 1.00 70.19 91 ARG A O 1
ATOM 719 N N . THR A 1 92 ? 1.120 8.077 -26.227 1.00 73.94 92 THR A N 1
ATOM 720 C CA . THR A 1 92 ? -0.133 8.822 -26.414 1.00 73.94 92 THR A CA 1
ATOM 721 C C . THR A 1 92 ? -0.501 9.549 -25.118 1.00 73.94 92 THR A C 1
ATOM 723 O O . THR A 1 92 ? -0.149 9.061 -24.044 1.00 73.94 92 THR A O 1
ATOM 726 N N . PRO A 1 93 ? -1.202 10.693 -25.163 1.00 73.69 93 PRO A N 1
ATOM 727 C CA . PRO A 1 93 ? -1.601 11.389 -23.945 1.00 73.69 93 PRO A CA 1
ATOM 728 C C . PRO A 1 93 ? -2.399 10.458 -23.020 1.00 73.69 93 PRO A C 1
ATOM 730 O O . PRO A 1 93 ? -3.297 9.736 -23.456 1.00 73.69 93 PRO A O 1
ATOM 733 N N . ALA A 1 94 ? -2.027 10.444 -21.739 1.00 75.12 94 ALA A N 1
ATOM 734 C CA . ALA A 1 94 ? -2.663 9.606 -20.732 1.00 75.12 94 ALA A CA 1
ATOM 735 C C . ALA A 1 94 ? -4.139 9.999 -20.557 1.00 75.12 94 ALA A C 1
ATOM 737 O O . ALA A 1 94 ? -4.480 11.182 -20.530 1.00 75.12 94 ALA A O 1
ATOM 738 N N . SER A 1 95 ? -5.022 9.007 -20.404 1.00 79.12 95 SER A N 1
ATOM 739 C CA . SER A 1 95 ? -6.441 9.267 -20.135 1.00 79.12 95 SER A CA 1
ATOM 740 C C . SER A 1 95 ? -6.625 10.037 -18.818 1.00 79.12 95 SER A C 1
ATOM 742 O O . SER A 1 95 ? -5.795 9.933 -17.914 1.00 79.12 95 SER A O 1
ATOM 744 N N . ALA A 1 96 ? -7.744 10.750 -18.646 1.00 76.38 96 ALA A N 1
ATOM 745 C CA . ALA A 1 96 ? -8.047 11.451 -17.389 1.00 76.38 96 ALA A CA 1
ATOM 746 C C . ALA A 1 96 ? -8.013 10.519 -16.158 1.00 76.38 96 ALA A C 1
ATOM 748 O O . ALA A 1 96 ? -7.556 10.909 -15.081 1.00 76.38 96 ALA A O 1
ATOM 749 N N . LYS A 1 97 ? -8.432 9.256 -16.330 1.00 74.31 97 LYS A N 1
ATOM 750 C CA . LYS A 1 97 ? -8.338 8.213 -15.299 1.00 74.31 97 LYS A CA 1
ATOM 751 C C . LYS A 1 97 ? -6.877 7.923 -14.946 1.00 74.31 97 LYS A C 1
ATOM 753 O O . LYS A 1 97 ? -6.516 7.948 -13.773 1.00 74.31 97 LYS A O 1
ATOM 758 N N . THR A 1 98 ? -6.036 7.726 -15.957 1.00 72.31 98 THR A N 1
ATOM 759 C CA . THR A 1 98 ? -4.598 7.478 -15.802 1.00 72.31 98 THR A CA 1
ATOM 760 C C . THR A 1 98 ? -3.879 8.676 -15.176 1.00 72.31 98 THR A C 1
ATOM 762 O O . THR A 1 98 ? -3.039 8.492 -14.307 1.00 72.31 98 THR A O 1
ATOM 765 N N . LEU A 1 99 ? -4.235 9.914 -15.528 1.00 76.81 99 LEU A N 1
ATOM 766 C CA . LEU A 1 99 ? -3.649 11.118 -14.923 1.00 76.81 99 LEU A CA 1
ATOM 767 C C . LEU A 1 99 ? -3.945 11.213 -13.422 1.00 76.81 99 LEU A C 1
ATOM 769 O O . LEU A 1 99 ? -3.056 11.527 -12.629 1.00 76.81 99 LEU A O 1
ATOM 773 N N . LYS A 1 100 ? -5.175 10.882 -13.012 1.00 76.69 100 LYS A N 1
ATOM 774 C CA . LYS A 1 100 ? -5.544 10.819 -11.593 1.00 76.69 100 LYS A CA 1
ATOM 775 C C . LYS A 1 100 ? -4.763 9.732 -10.853 1.00 76.69 100 LYS A C 1
ATOM 777 O O . LYS A 1 100 ? -4.338 9.953 -9.726 1.00 76.69 100 LYS A O 1
ATOM 782 N N . VAL A 1 101 ? -4.527 8.591 -11.491 1.00 73.31 101 VAL A N 1
ATOM 783 C CA . VAL A 1 101 ? -3.707 7.496 -10.955 1.00 73.31 101 VAL A CA 1
ATOM 784 C C . VAL A 1 101 ? -2.235 7.903 -10.816 1.00 73.31 101 VAL A C 1
ATOM 786 O O . VAL A 1 101 ? -1.651 7.780 -9.740 1.00 73.31 101 VAL A O 1
ATOM 789 N N . LEU A 1 102 ? -1.653 8.475 -11.872 1.00 79.31 102 LEU A N 1
ATOM 790 C CA . LEU A 1 102 ? -0.270 8.953 -11.891 1.00 79.31 102 LEU A CA 1
ATOM 791 C C . LEU A 1 102 ? -0.034 10.102 -10.908 1.00 79.31 102 LEU A C 1
ATOM 793 O O . LEU A 1 102 ? 1.111 10.315 -10.507 1.00 79.31 102 LEU A O 1
ATOM 797 N N . SER A 1 103 ? -1.093 10.800 -10.472 1.00 85.44 103 SER A N 1
ATOM 798 C CA . SER A 1 103 ? -0.992 11.823 -9.429 1.00 85.44 103 SER A CA 1
ATOM 799 C C . SER A 1 103 ? -0.363 11.285 -8.137 1.00 85.44 103 SER A C 1
ATOM 801 O O . SER A 1 103 ? 0.471 11.949 -7.524 1.00 85.44 103 SER A O 1
ATOM 8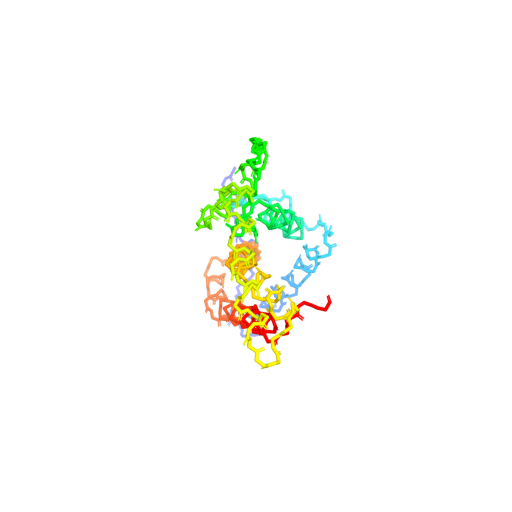03 N N . LEU A 1 104 ? -0.649 10.025 -7.787 1.00 86.06 104 LEU A N 1
ATOM 804 C CA . LEU A 1 104 ? -0.090 9.353 -6.610 1.00 86.06 104 LEU A CA 1
ATOM 805 C C . LEU A 1 104 ? 1.433 9.148 -6.700 1.00 86.06 104 LEU A C 1
ATOM 807 O O . LEU A 1 104 ? 2.105 9.031 -5.671 1.00 86.06 104 LEU A O 1
ATOM 811 N N . PHE A 1 105 ? 1.976 9.158 -7.919 1.00 89.81 105 PHE A N 1
ATOM 812 C CA . PHE A 1 105 ? 3.382 8.932 -8.253 1.00 89.81 105 PHE A CA 1
ATOM 813 C C . PHE A 1 105 ? 4.029 10.163 -8.914 1.00 89.81 105 PHE A C 1
ATOM 815 O O . PHE A 1 105 ? 5.000 10.027 -9.659 1.00 89.81 105 PHE A O 1
ATOM 822 N N . GLN A 1 106 ? 3.506 11.373 -8.683 1.00 87.06 106 GLN A N 1
ATOM 823 C CA . GLN A 1 106 ? 4.016 12.619 -9.285 1.00 87.06 106 GLN A CA 1
ATOM 824 C C . GLN A 1 106 ? 5.487 12.901 -8.983 1.00 87.06 106 GLN A C 1
ATOM 826 O O . GLN A 1 106 ? 6.202 13.359 -9.866 1.00 87.06 106 GLN A O 1
ATOM 831 N N . GLU A 1 107 ? 5.938 12.568 -7.774 1.00 86.44 107 GLU A N 1
ATOM 832 C CA . GLU A 1 107 ? 7.327 12.742 -7.323 1.00 86.44 107 GLU A CA 1
ATOM 833 C C . GLU A 1 107 ? 8.334 11.926 -8.154 1.00 86.44 107 GLU A C 1
ATOM 835 O O . GLU A 1 107 ? 9.531 12.197 -8.129 1.00 86.44 107 GLU A O 1
ATOM 840 N N . ILE A 1 108 ? 7.862 10.919 -8.896 1.00 87.31 108 ILE A N 1
ATOM 841 C CA . ILE A 1 108 ? 8.703 10.063 -9.729 1.00 87.31 108 ILE A CA 1
ATOM 842 C C . ILE A 1 108 ? 8.872 10.711 -11.108 1.00 87.31 108 ILE A C 1
ATOM 844 O O . ILE A 1 108 ? 7.860 10.984 -11.765 1.00 87.31 108 ILE A O 1
ATOM 848 N N . PRO A 1 1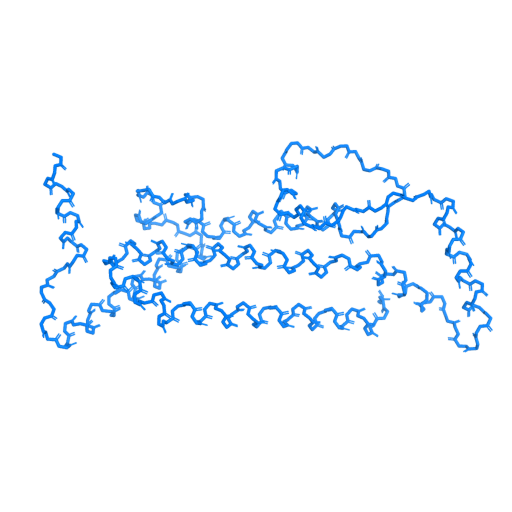09 ? 10.114 10.920 -11.583 1.00 85.56 109 PRO A N 1
ATOM 849 C CA . PRO A 1 109 ? 10.365 11.471 -12.908 1.00 85.56 109 PRO A CA 1
ATOM 850 C C . PRO A 1 109 ? 9.700 10.652 -14.017 1.00 85.56 109 PRO A C 1
ATOM 852 O O . PRO A 1 109 ? 9.609 9.427 -13.937 1.00 85.56 109 PRO A O 1
ATOM 855 N N . ASN A 1 110 ? 9.244 11.337 -15.063 1.00 84.75 110 ASN A N 1
ATOM 856 C CA . ASN A 1 110 ? 8.746 10.673 -16.264 1.00 84.75 110 ASN A CA 1
ATOM 857 C C . ASN A 1 110 ? 9.907 10.089 -17.079 1.00 84.75 110 ASN A C 1
ATOM 859 O O . ASN A 1 110 ? 11.039 10.576 -17.013 1.00 84.75 110 ASN A O 1
ATOM 863 N N . SER A 1 111 ? 9.602 9.074 -17.886 1.00 86.69 111 SER A N 1
ATOM 864 C CA . SER A 1 111 ? 10.544 8.505 -18.848 1.00 86.69 111 SER A CA 1
ATOM 865 C C . SER A 1 111 ? 11.053 9.565 -19.825 1.00 86.69 111 SER A C 1
ATOM 867 O O . SER A 1 111 ? 10.280 10.359 -20.362 1.00 86.69 111 SER A O 1
ATOM 869 N N . MET A 1 112 ? 12.356 9.550 -20.091 1.00 84.44 112 MET A N 1
ATOM 870 C CA . MET A 1 112 ? 12.977 10.430 -21.077 1.00 84.44 112 MET A CA 1
ATOM 871 C C . M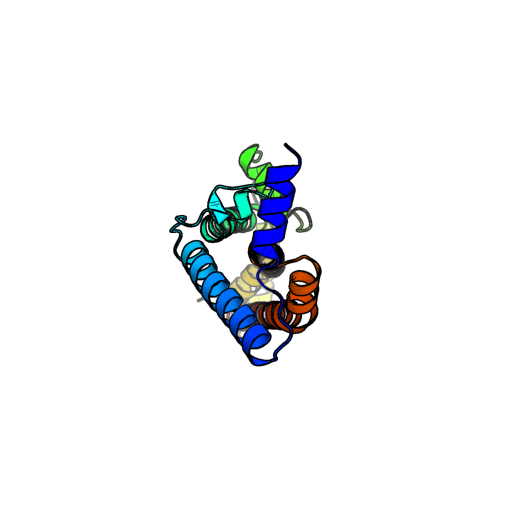ET A 1 112 ? 12.696 9.909 -22.488 1.00 84.44 112 MET A C 1
ATOM 873 O O . MET A 1 112 ? 12.975 8.748 -22.784 1.00 84.44 112 MET A O 1
ATOM 877 N N . VAL A 1 113 ? 12.180 10.761 -23.373 1.00 85.56 113 VAL A N 1
ATOM 878 C CA . VAL A 1 113 ? 12.025 10.407 -24.790 1.00 85.56 113 VAL A CA 1
ATOM 879 C C . VAL A 1 113 ? 13.375 10.574 -25.485 1.00 85.56 113 VAL A C 1
ATOM 881 O O . VAL A 1 113 ? 13.987 11.636 -25.401 1.00 85.56 113 VAL A O 1
ATOM 884 N N . VAL A 1 114 ? 13.853 9.521 -26.143 1.00 85.44 114 VAL A N 1
ATOM 885 C CA . VAL A 1 114 ? 15.141 9.483 -26.852 1.00 85.44 114 VAL A CA 1
ATOM 886 C C . VAL A 1 114 ? 14.894 8.980 -28.271 1.00 85.44 114 VAL A C 1
ATOM 888 O O . VAL A 1 114 ? 14.112 8.052 -28.459 1.00 85.44 114 VAL A O 1
ATOM 891 N N . SER A 1 115 ? 15.548 9.557 -29.282 1.00 86.69 115 SER A N 1
ATOM 892 C CA . SER A 1 115 ? 15.431 9.044 -30.652 1.00 86.69 115 SER A CA 1
ATOM 893 C C . SER A 1 115 ? 15.948 7.606 -30.742 1.00 86.69 115 SER A C 1
ATOM 895 O O . SER A 1 115 ? 16.928 7.238 -30.091 1.00 86.69 115 SER A O 1
ATOM 897 N N . TYR A 1 116 ? 15.325 6.787 -31.594 1.00 82.81 116 TYR A N 1
ATOM 898 C CA . TYR A 1 116 ? 15.820 5.436 -31.865 1.00 82.81 116 TYR A CA 1
ATOM 899 C C . TYR A 1 116 ? 17.266 5.454 -32.383 1.00 82.81 116 TYR A C 1
ATOM 901 O O . TYR A 1 116 ? 18.058 4.603 -31.987 1.00 82.81 116 TYR A O 1
ATOM 909 N N . ALA A 1 117 ? 17.628 6.448 -33.204 1.00 83.50 117 ALA A N 1
ATOM 910 C CA . ALA A 1 117 ? 18.987 6.602 -33.720 1.00 83.50 117 ALA A CA 1
ATOM 911 C C . ALA A 1 117 ? 20.007 6.838 -32.593 1.00 83.50 117 ALA A C 1
ATOM 913 O O . ALA A 1 117 ? 21.044 6.181 -32.558 1.00 83.50 117 ALA A O 1
ATOM 914 N N . ASP A 1 118 ? 19.676 7.697 -31.624 1.00 83.12 118 ASP A N 1
ATOM 915 C CA . ASP A 1 118 ? 20.552 8.001 -30.486 1.00 83.12 118 ASP A CA 1
ATOM 916 C C . ASP A 1 118 ? 20.698 6.807 -29.541 1.00 83.12 118 ASP A C 1
ATOM 918 O O . ASP A 1 118 ? 21.779 6.547 -29.006 1.00 83.12 118 ASP A O 1
ATOM 922 N N . LEU A 1 119 ? 19.606 6.069 -29.319 1.00 81.94 119 LEU A N 1
ATOM 923 C CA . LEU A 1 119 ? 19.626 4.871 -28.485 1.00 81.94 119 LEU A CA 1
ATOM 924 C C . LEU A 1 119 ? 20.437 3.759 -29.158 1.00 81.94 119 LEU A C 1
ATOM 926 O O . LEU A 1 119 ? 21.284 3.154 -28.503 1.00 81.94 119 LEU A O 1
ATOM 930 N N . LYS A 1 120 ? 20.244 3.548 -30.465 1.00 84.00 120 LYS A N 1
ATOM 931 C CA . LYS A 1 120 ? 21.025 2.596 -31.263 1.00 84.00 120 LYS A CA 1
ATOM 932 C C . LYS A 1 120 ? 22.512 2.952 -31.248 1.00 84.00 120 LYS A C 1
ATOM 934 O O . LYS A 1 120 ? 23.321 2.098 -30.914 1.00 84.00 120 LYS A O 1
ATOM 939 N N . ALA A 1 121 ? 22.868 4.216 -31.481 1.00 84.62 121 ALA A N 1
ATOM 940 C CA . ALA A 1 121 ? 24.259 4.668 -31.443 1.00 84.62 121 ALA A CA 1
ATOM 941 C C . ALA A 1 121 ? 24.918 4.456 -30.067 1.00 84.62 121 ALA A C 1
ATOM 943 O O . ALA A 1 121 ? 26.086 4.071 -29.992 1.00 84.62 121 ALA A O 1
ATOM 944 N N . LYS A 1 122 ? 24.180 4.666 -28.965 1.00 82.06 122 LYS A N 1
ATOM 945 C CA . LYS A 1 122 ? 24.669 4.356 -27.609 1.00 82.06 122 LYS A CA 1
ATOM 946 C C . LYS A 1 122 ? 24.915 2.862 -27.420 1.00 82.06 122 LYS A C 1
ATOM 948 O O . LYS A 1 122 ? 25.958 2.500 -26.886 1.00 82.06 122 LYS A O 1
ATOM 953 N N . VAL A 1 123 ? 23.980 2.018 -27.858 1.00 83.69 123 VAL A N 1
ATOM 954 C CA . VAL A 1 123 ? 24.113 0.558 -27.760 1.00 83.69 123 VAL A CA 1
ATOM 955 C C . VAL A 1 123 ? 25.282 0.058 -28.609 1.00 83.69 123 VAL A C 1
ATOM 957 O O . VAL A 1 123 ? 26.114 -0.674 -28.084 1.00 83.69 123 VAL A O 1
ATOM 960 N N . ASP A 1 124 ? 25.405 0.508 -29.860 1.00 82.44 124 ASP A N 1
ATOM 961 C CA . ASP A 1 124 ? 26.480 0.109 -30.781 1.00 82.44 124 ASP A CA 1
ATOM 962 C C . ASP A 1 124 ? 27.861 0.540 -30.249 1.00 82.44 124 ASP A C 1
ATOM 964 O O . ASP A 1 124 ? 28.820 -0.234 -30.271 1.00 82.44 124 ASP A O 1
ATOM 968 N N . LYS A 1 125 ? 27.964 1.752 -29.680 1.00 82.44 125 LYS A N 1
ATOM 969 C CA . LYS A 1 125 ? 29.192 2.227 -29.024 1.00 82.44 125 LYS A CA 1
ATOM 970 C C . LYS A 1 125 ? 29.560 1.372 -27.809 1.00 82.44 125 LYS A C 1
ATOM 972 O O . LYS A 1 125 ? 30.734 1.047 -27.632 1.00 82.44 125 LYS A O 1
ATOM 977 N N . SER A 1 126 ? 28.583 1.032 -26.969 1.00 78.31 126 SER A N 1
ATOM 978 C CA . SER A 1 126 ? 28.814 0.163 -25.815 1.00 78.31 126 SER A CA 1
ATOM 979 C C . SER A 1 126 ? 29.216 -1.246 -26.257 1.00 78.31 126 SER A C 1
ATOM 981 O O . SER A 1 126 ? 30.171 -1.791 -25.713 1.00 78.31 126 SER A O 1
ATOM 983 N N . LEU A 1 127 ? 28.572 -1.807 -27.283 1.00 77.69 127 LEU A N 1
ATOM 984 C CA . LEU A 1 127 ? 28.899 -3.126 -27.829 1.00 77.69 127 LEU A CA 1
ATOM 985 C C . LEU A 1 127 ? 30.351 -3.193 -28.320 1.00 77.69 127 LEU A C 1
ATOM 987 O O . LEU A 1 127 ? 31.094 -4.071 -27.890 1.00 77.69 127 LEU A O 1
ATOM 991 N N . GLY A 1 128 ? 30.795 -2.201 -29.101 1.00 73.75 128 GLY A N 1
ATOM 992 C CA . GLY A 1 128 ? 32.180 -2.132 -29.578 1.00 73.75 128 GLY A CA 1
ATOM 993 C C . GLY A 1 128 ? 33.225 -1.969 -28.463 1.00 73.75 128 GLY A C 1
ATOM 994 O O . GLY A 1 128 ? 34.389 -2.306 -28.663 1.00 73.75 128 GLY A O 1
ATOM 995 N N . HIS A 1 129 ? 32.840 -1.474 -27.282 1.00 71.06 129 HIS A N 1
ATOM 996 C CA . HIS A 1 129 ? 33.702 -1.461 -26.096 1.00 71.06 129 HIS A CA 1
ATOM 997 C C . HIS A 1 129 ? 33.761 -2.841 -25.420 1.00 71.06 129 HIS A C 1
ATOM 999 O O . HIS A 1 129 ? 34.836 -3.274 -25.010 1.00 71.06 129 HIS A O 1
ATOM 1005 N N . TYR A 1 130 ? 32.631 -3.549 -25.326 1.00 68.38 130 TYR A N 1
ATOM 1006 C CA . TYR A 1 130 ? 32.555 -4.883 -24.721 1.00 68.38 130 TYR A CA 1
ATOM 1007 C C . TYR A 1 130 ? 33.236 -5.972 -25.564 1.00 68.38 130 TYR A C 1
ATOM 1009 O O . TYR A 1 130 ? 33.909 -6.821 -24.992 1.00 68.38 130 TYR A O 1
ATOM 1017 N N . GLU A 1 131 ? 33.146 -5.918 -26.896 1.00 68.44 131 GLU A N 1
ATOM 1018 C CA . GLU A 1 131 ? 33.828 -6.863 -27.807 1.00 68.44 131 GLU A CA 1
ATOM 1019 C C . GLU A 1 131 ? 35.361 -6.757 -27.759 1.00 68.44 131 GLU A C 1
ATOM 1021 O O . GLU A 1 131 ? 36.069 -7.706 -28.089 1.00 68.44 131 GLU A O 1
ATOM 1026 N N . ARG A 1 132 ? 35.890 -5.605 -27.328 1.00 66.75 132 ARG A N 1
ATOM 1027 C CA . ARG A 1 132 ? 37.334 -5.363 -27.177 1.00 66.75 132 ARG A CA 1
ATOM 1028 C C . ARG A 1 132 ? 37.887 -5.82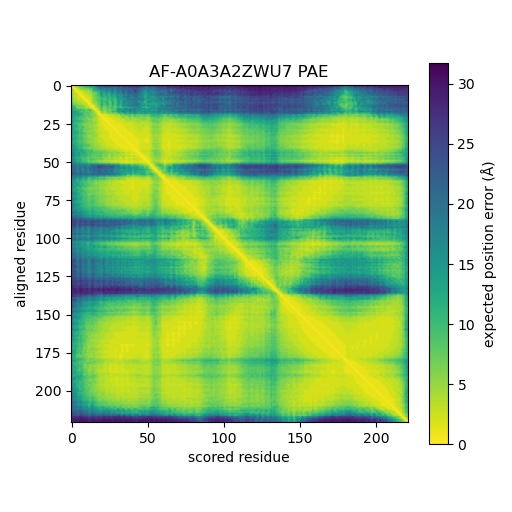8 -25.829 1.00 66.75 132 ARG A C 1
ATOM 1030 O O . ARG A 1 132 ? 39.102 -5.823 -25.647 1.00 66.75 132 ARG A O 1
ATOM 1037 N N . LEU A 1 133 ? 37.023 -6.198 -24.883 1.00 62.56 133 LEU A N 1
ATOM 1038 C CA . LEU A 1 133 ? 37.420 -6.653 -23.555 1.00 62.56 133 LEU A CA 1
ATOM 1039 C C . LEU A 1 133 ? 37.519 -8.188 -23.526 1.00 62.56 133 LEU A C 1
ATOM 1041 O O . LEU A 1 133 ? 36.555 -8.866 -23.887 1.00 62.56 133 LEU A O 1
ATOM 1045 N N . PRO A 1 134 ? 38.634 -8.769 -23.047 1.00 52.41 134 PRO A N 1
ATOM 1046 C CA . PRO A 1 134 ? 38.728 -10.214 -22.881 1.00 52.41 134 PRO A CA 1
ATOM 1047 C C . PRO A 1 134 ? 37.692 -10.689 -21.848 1.00 52.41 134 PRO A C 1
ATOM 1049 O O . PRO A 1 134 ? 37.706 -10.256 -20.698 1.00 52.41 134 PRO A O 1
ATOM 1052 N N . GLY A 1 135 ? 36.765 -11.555 -22.275 1.00 60.00 135 GLY A N 1
ATOM 1053 C CA . GLY A 1 135 ? 35.644 -12.046 -21.457 1.00 60.00 135 GLY A CA 1
ATOM 1054 C C . GLY A 1 135 ? 34.366 -11.191 -21.501 1.00 60.00 135 GLY A C 1
ATOM 1055 O O . GLY A 1 135 ? 33.394 -11.520 -20.819 1.00 60.00 135 GLY A O 1
ATOM 1056 N N . GLY A 1 136 ? 34.329 -10.116 -22.298 1.00 60.62 136 GLY A N 1
ATOM 1057 C CA . GLY A 1 136 ? 33.126 -9.311 -22.516 1.00 60.62 136 GLY A CA 1
ATOM 1058 C C . GLY A 1 136 ? 32.087 -10.064 -23.349 1.00 60.62 136 GLY A C 1
ATOM 1059 O O . GLY A 1 136 ? 32.321 -10.380 -24.510 1.00 60.62 136 GLY A O 1
ATOM 1060 N N . THR A 1 137 ? 30.923 -10.356 -22.768 1.00 66.88 137 THR A N 1
ATOM 1061 C CA . THR A 1 137 ? 29.800 -10.976 -23.490 1.00 66.88 137 THR A CA 1
ATOM 1062 C C . THR A 1 137 ? 28.696 -9.952 -23.731 1.00 66.88 137 THR A C 1
ATOM 1064 O O . THR A 1 137 ? 28.448 -9.082 -22.892 1.00 66.88 137 THR A O 1
ATOM 1067 N N . ALA A 1 138 ? 27.963 -10.082 -24.842 1.00 71.00 138 ALA A N 1
ATOM 1068 C CA . ALA A 1 138 ? 26.763 -9.280 -25.108 1.00 71.00 138 ALA A CA 1
ATOM 1069 C C . ALA A 1 138 ? 25.737 -9.344 -23.951 1.00 71.00 138 ALA A C 1
ATOM 1071 O O . ALA A 1 138 ? 24.986 -8.396 -23.723 1.00 71.00 138 ALA A O 1
ATOM 1072 N N . LEU A 1 139 ? 25.755 -10.423 -23.161 1.00 75.00 139 LEU A N 1
ATOM 1073 C CA . LEU A 1 139 ? 24.920 -10.603 -21.974 1.00 75.00 139 LEU A CA 1
ATOM 1074 C C . LEU A 1 139 ? 25.237 -9.600 -20.849 1.00 75.00 139 LEU A C 1
ATOM 1076 O O . LEU A 1 139 ? 24.325 -9.123 -20.171 1.00 75.00 139 LEU A O 1
ATOM 1080 N N . ALA A 1 140 ? 26.508 -9.224 -20.668 1.00 76.19 140 ALA A N 1
ATOM 1081 C CA . ALA A 1 140 ? 26.899 -8.213 -19.684 1.00 76.19 140 ALA A CA 1
ATOM 1082 C C . ALA A 1 140 ? 26.323 -6.830 -20.039 1.00 76.19 140 ALA A C 1
ATOM 1084 O O . ALA A 1 140 ? 25.791 -6.137 -19.164 1.00 76.19 140 ALA A O 1
ATOM 1085 N N . LEU A 1 141 ? 26.350 -6.479 -21.331 1.00 80.25 141 LEU A N 1
ATOM 1086 C CA . LEU A 1 141 ? 25.739 -5.260 -21.860 1.00 80.25 141 LEU A CA 1
ATOM 1087 C C . LEU A 1 141 ? 24.215 -5.270 -21.682 1.00 80.25 141 LEU A C 1
ATOM 1089 O O . LEU A 1 141 ? 23.649 -4.279 -21.224 1.00 80.25 141 LEU A O 1
ATOM 1093 N N . ILE A 1 142 ? 23.546 -6.390 -21.980 1.00 81.69 142 ILE A N 1
ATOM 1094 C CA . ILE A 1 142 ? 22.099 -6.543 -21.744 1.00 81.69 142 ILE A CA 1
ATOM 1095 C C . ILE A 1 142 ? 21.772 -6.321 -20.262 1.00 81.69 142 ILE A C 1
ATOM 1097 O O . ILE A 1 142 ? 20.846 -5.575 -19.941 1.00 81.69 142 ILE A O 1
ATOM 1101 N N . GLY A 1 143 ? 22.563 -6.895 -19.350 1.00 81.81 143 GLY A N 1
ATOM 1102 C CA . GLY A 1 143 ? 22.404 -6.686 -17.911 1.00 81.81 143 GLY A CA 1
ATOM 1103 C C . GLY A 1 143 ? 22.570 -5.220 -17.494 1.00 81.81 143 GLY A C 1
ATOM 1104 O O . GLY A 1 143 ? 21.795 -4.713 -16.680 1.00 81.81 143 GLY A O 1
ATOM 1105 N N . GLU A 1 144 ? 23.545 -4.507 -18.059 1.00 82.88 144 GLU A N 1
ATOM 1106 C CA . GLU A 1 144 ? 23.743 -3.076 -17.802 1.00 82.88 144 GLU A CA 1
ATOM 1107 C C . GLU A 1 144 ? 22.576 -2.227 -18.324 1.00 82.88 144 GLU A C 1
ATOM 1109 O O . GLU A 1 144 ? 22.029 -1.403 -17.582 1.00 82.88 144 GLU A O 1
ATOM 1114 N N . LEU A 1 145 ? 22.151 -2.462 -19.568 1.00 85.56 145 LEU A N 1
ATOM 1115 C CA . LEU A 1 145 ? 21.017 -1.772 -20.182 1.00 85.56 145 LEU A CA 1
ATOM 1116 C C . LEU A 1 145 ? 19.732 -2.010 -19.385 1.00 85.56 145 LEU A C 1
ATOM 1118 O O . LEU A 1 145 ? 19.005 -1.059 -19.095 1.00 85.56 145 LEU A O 1
ATOM 1122 N N . PHE A 1 146 ? 19.488 -3.250 -18.956 1.00 85.56 146 PHE A N 1
ATOM 1123 C CA . PHE A 1 146 ? 18.343 -3.597 -18.121 1.00 85.56 146 PHE A CA 1
ATOM 1124 C C . PHE A 1 146 ? 18.372 -2.865 -16.773 1.00 85.56 146 PHE A C 1
ATOM 1126 O O . PHE A 1 146 ? 17.362 -2.285 -16.365 1.00 85.56 146 PHE A 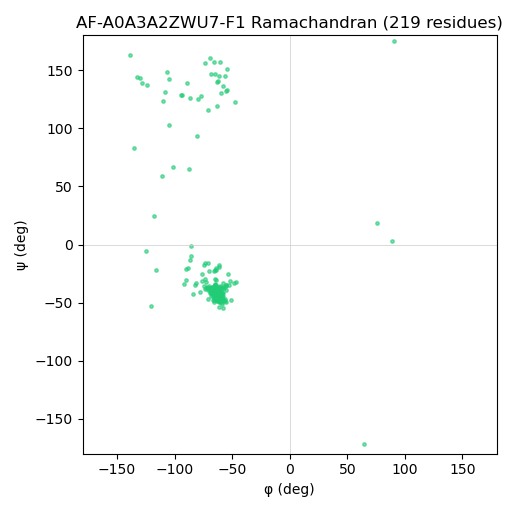O 1
ATOM 1133 N N . ARG A 1 147 ? 19.522 -2.822 -16.085 1.00 86.75 147 ARG A N 1
ATOM 1134 C CA . ARG A 1 147 ? 19.671 -2.081 -14.815 1.00 86.75 147 ARG A CA 1
ATOM 1135 C C . ARG A 1 147 ? 19.432 -0.584 -14.995 1.00 86.75 147 ARG A C 1
ATOM 1137 O O . ARG A 1 147 ? 18.738 0.032 -14.189 1.00 86.75 147 ARG A O 1
ATOM 1144 N N . ASN A 1 148 ? 19.971 -0.003 -16.063 1.00 87.19 148 ASN A N 1
ATOM 1145 C CA . ASN A 1 148 ? 19.783 1.408 -16.383 1.00 87.19 148 ASN A CA 1
ATOM 1146 C C . ASN A 1 148 ? 18.298 1.712 -16.643 1.00 87.19 148 ASN A C 1
ATOM 1148 O O . ASN A 1 148 ? 17.730 2.643 -16.064 1.00 87.19 148 ASN A O 1
ATOM 1152 N N . GLN A 1 149 ? 17.649 0.863 -17.439 1.00 89.25 149 GLN A N 1
ATOM 1153 C CA . GLN A 1 149 ? 16.257 1.030 -17.826 1.00 89.25 149 GLN A CA 1
ATOM 1154 C C . GLN A 1 149 ? 15.280 0.824 -16.667 1.00 89.25 149 GLN A C 1
ATOM 1156 O O . GLN A 1 149 ? 14.299 1.558 -16.576 1.00 89.25 149 GLN A O 1
ATOM 1161 N N . SER A 1 150 ? 15.566 -0.127 -15.776 1.00 90.50 150 SER A N 1
ATOM 1162 C CA . SER A 1 150 ? 14.755 -0.437 -14.593 1.00 90.50 150 SER A CA 1
ATOM 1163 C C . SER A 1 150 ? 15.086 0.426 -13.371 1.00 90.50 150 SER A C 1
ATOM 1165 O O . SER A 1 150 ? 14.431 0.296 -12.336 1.00 90.50 150 SER A O 1
ATOM 1167 N N . SER A 1 151 ? 16.061 1.339 -13.453 1.00 88.94 151 SER A N 1
ATOM 1168 C CA . SER A 1 151 ? 16.440 2.215 -12.331 1.00 88.94 151 SER A CA 1
ATOM 1169 C C . SER A 1 151 ? 15.263 2.918 -11.615 1.00 88.94 151 SER A C 1
ATOM 1171 O O . SER A 1 151 ? 15.331 3.017 -10.387 1.00 88.94 151 SER A O 1
ATOM 1173 N N . PRO A 1 152 ? 14.142 3.303 -12.272 1.00 91.75 152 PRO A N 1
ATOM 1174 C CA . PRO A 1 152 ? 13.001 3.917 -11.584 1.00 91.75 152 PRO A CA 1
ATOM 1175 C C . PRO A 1 152 ? 12.202 2.972 -10.669 1.00 91.75 152 PRO A C 1
ATOM 1177 O O . PRO A 1 152 ? 11.527 3.450 -9.757 1.00 91.75 152 PRO A O 1
ATOM 1180 N N . TRP A 1 153 ? 12.260 1.649 -10.882 1.00 93.56 153 TRP A N 1
ATOM 1181 C CA . TRP A 1 153 ? 11.358 0.677 -10.233 1.00 93.56 153 TRP A CA 1
ATOM 1182 C C . TRP A 1 153 ? 11.422 0.722 -8.709 1.00 93.56 153 TRP A C 1
ATOM 1184 O O . TRP A 1 153 ? 10.397 0.607 -8.044 1.00 93.56 153 TRP A O 1
ATOM 1194 N N . GLU A 1 154 ? 12.614 0.942 -8.154 1.00 91.56 154 GLU A N 1
ATOM 1195 C CA . GLU A 1 154 ? 12.808 1.055 -6.710 1.00 91.56 154 GLU A CA 1
ATOM 1196 C C . GLU A 1 154 ? 11.966 2.188 -6.117 1.00 91.56 154 GLU A C 1
ATOM 1198 O O . GLU A 1 154 ? 11.277 1.999 -5.116 1.00 91.56 154 GLU A O 1
ATOM 1203 N N . ASN A 1 155 ? 11.990 3.358 -6.752 1.00 92.62 155 ASN A N 1
ATOM 1204 C CA . ASN A 1 155 ? 11.267 4.527 -6.268 1.00 92.62 155 ASN A CA 1
ATOM 1205 C C . ASN A 1 155 ? 9.753 4.351 -6.434 1.00 92.62 155 ASN A C 1
ATOM 1207 O O . ASN A 1 155 ? 8.995 4.749 -5.548 1.00 92.62 155 ASN A O 1
ATOM 1211 N N . ILE A 1 156 ? 9.312 3.693 -7.513 1.00 93.50 156 ILE A N 1
ATOM 1212 C CA . ILE A 1 156 ? 7.895 3.360 -7.732 1.00 93.50 156 ILE A CA 1
ATOM 1213 C C . ILE A 1 156 ? 7.406 2.395 -6.650 1.00 93.50 156 ILE A C 1
ATOM 1215 O O . ILE A 1 156 ? 6.387 2.656 -6.007 1.00 93.50 156 ILE A O 1
ATOM 1219 N N . ALA A 1 157 ? 8.164 1.333 -6.376 1.00 94.44 157 ALA A N 1
ATOM 1220 C CA . ALA A 1 157 ? 7.829 0.354 -5.348 1.00 94.44 157 ALA A CA 1
ATOM 1221 C C . ALA A 1 157 ? 7.814 0.975 -3.939 1.00 94.44 157 ALA A C 1
ATOM 1223 O O . ALA A 1 157 ? 6.861 0.770 -3.183 1.00 94.44 157 ALA A O 1
ATOM 1224 N N . LYS A 1 158 ? 8.818 1.799 -3.596 1.00 94.56 158 LYS A N 1
ATOM 1225 C CA . LYS A 1 158 ? 8.852 2.531 -2.316 1.00 94.56 158 LYS A CA 1
ATOM 1226 C C . LYS A 1 158 ? 7.640 3.444 -2.167 1.00 94.56 158 LYS A C 1
ATOM 1228 O O . LYS A 1 158 ? 7.010 3.456 -1.109 1.00 94.56 158 LYS A O 1
ATOM 1233 N N . ARG A 1 159 ? 7.277 4.184 -3.220 1.00 94.69 159 ARG A N 1
ATOM 1234 C CA . ARG A 1 159 ? 6.111 5.076 -3.195 1.00 94.69 159 ARG A CA 1
ATOM 1235 C C . ARG A 1 159 ? 4.813 4.303 -2.983 1.00 94.69 159 ARG A C 1
ATOM 1237 O O . ARG A 1 159 ? 4.018 4.696 -2.132 1.00 94.69 159 ARG A O 1
ATOM 1244 N N . TYR A 1 160 ? 4.628 3.197 -3.699 1.00 94.50 160 TYR A N 1
ATOM 1245 C CA . TYR A 1 160 ? 3.481 2.307 -3.520 1.00 94.50 160 TYR A CA 1
ATOM 1246 C C . TYR A 1 160 ? 3.353 1.828 -2.067 1.00 94.50 160 TYR A C 1
ATOM 1248 O O . TYR A 1 160 ? 2.294 1.997 -1.460 1.00 94.50 160 TYR A O 1
ATOM 1256 N N . LEU A 1 161 ? 4.442 1.325 -1.471 1.00 95.31 161 LEU A N 1
ATOM 1257 C CA . LEU A 1 161 ? 4.430 0.867 -0.079 1.00 95.31 161 LEU A CA 1
ATOM 1258 C C . LEU A 1 161 ? 4.117 1.984 0.919 1.00 95.31 161 LEU A C 1
ATOM 1260 O O . LEU A 1 161 ? 3.388 1.746 1.879 1.00 95.31 161 LEU A O 1
ATOM 1264 N N . LEU A 1 162 ? 4.635 3.199 0.713 1.00 95.06 162 LEU A N 1
ATOM 1265 C CA . LEU A 1 162 ? 4.340 4.336 1.594 1.00 95.06 162 LEU A CA 1
ATOM 1266 C C . LEU A 1 162 ? 2.854 4.698 1.585 1.00 95.06 162 LEU A C 1
ATOM 1268 O O . LEU A 1 162 ? 2.281 4.960 2.645 1.00 95.06 162 LEU A O 1
ATOM 1272 N N . ILE A 1 163 ? 2.230 4.698 0.405 1.00 93.81 163 ILE A N 1
ATOM 1273 C CA . ILE A 1 163 ? 0.796 4.973 0.270 1.00 93.81 163 ILE A CA 1
ATOM 1274 C C . ILE A 1 163 ? -0.010 3.848 0.926 1.00 93.81 163 ILE A C 1
ATOM 1276 O O . ILE A 1 163 ? -0.881 4.133 1.748 1.00 93.81 163 ILE A O 1
ATOM 1280 N N . ALA A 1 164 ? 0.327 2.586 0.639 1.00 94.81 164 ALA A N 1
ATOM 1281 C CA . ALA A 1 164 ? -0.333 1.423 1.231 1.00 94.81 164 ALA A CA 1
ATOM 1282 C C . ALA A 1 164 ? -0.257 1.452 2.765 1.00 94.81 164 ALA A C 1
ATOM 1284 O O . ALA A 1 164 ? -1.275 1.317 3.443 1.00 94.81 164 ALA A O 1
ATOM 1285 N N . TRP A 1 165 ? 0.930 1.709 3.319 1.00 95.75 165 TRP A N 1
ATOM 1286 C CA . TRP A 1 165 ? 1.139 1.842 4.759 1.00 95.75 165 TRP A CA 1
ATOM 1287 C C . TRP A 1 165 ? 0.295 2.967 5.365 1.00 95.75 165 TRP A C 1
ATOM 1289 O O . TRP A 1 165 ? -0.363 2.766 6.387 1.00 95.75 165 TRP A O 1
ATOM 1299 N N . ARG A 1 166 ? 0.258 4.141 4.719 1.00 94.12 166 ARG A N 1
ATOM 1300 C CA . ARG A 1 166 ? -0.563 5.269 5.178 1.00 94.12 166 ARG A CA 1
ATOM 1301 C C . ARG A 1 166 ? -2.044 4.893 5.209 1.00 94.12 166 ARG A C 1
ATOM 1303 O O . ARG A 1 166 ? -2.726 5.219 6.176 1.00 94.12 166 ARG A O 1
ATOM 1310 N N . TRP A 1 167 ? -2.533 4.199 4.185 1.00 94.12 167 TRP A N 1
ATOM 1311 C CA . TRP A 1 167 ? -3.926 3.758 4.109 1.00 94.12 167 TRP A CA 1
ATOM 1312 C C . TRP A 1 167 ? -4.271 2.735 5.188 1.00 94.12 167 TRP A C 1
ATOM 1314 O O . TRP A 1 167 ? -5.310 2.867 5.832 1.00 94.12 167 TRP A O 1
ATOM 1324 N N . VAL A 1 168 ? -3.377 1.777 5.451 1.00 94.94 168 VAL A N 1
ATOM 1325 C CA . VAL A 1 168 ? -3.522 0.832 6.569 1.00 94.94 168 VAL A CA 1
ATOM 1326 C C . VAL A 1 168 ? -3.571 1.582 7.901 1.00 94.94 168 VAL A C 1
ATOM 1328 O O . VAL A 1 168 ? -4.464 1.329 8.704 1.00 94.94 168 VAL A O 1
ATOM 1331 N N . ARG A 1 169 ? -2.683 2.558 8.128 1.00 94.69 169 ARG A N 1
ATOM 1332 C CA . ARG A 1 169 ? -2.686 3.362 9.360 1.00 94.69 169 ARG A CA 1
ATOM 1333 C C . ARG A 1 169 ? -3.991 4.145 9.540 1.00 94.69 169 ARG A C 1
ATOM 1335 O O . ARG A 1 169 ? -4.557 4.132 10.630 1.00 94.69 169 ARG A O 1
ATOM 1342 N N . VAL A 1 170 ? -4.489 4.794 8.483 1.00 93.25 170 VAL A N 1
ATOM 1343 C CA . VAL A 1 170 ? -5.773 5.522 8.511 1.00 93.25 170 VAL A CA 1
ATOM 1344 C C . VAL A 1 170 ? -6.940 4.571 8.782 1.00 93.25 170 VAL A C 1
ATOM 1346 O O . VAL A 1 170 ? -7.818 4.896 9.582 1.00 93.25 170 VAL A O 1
ATOM 1349 N N . PHE A 1 171 ? -6.938 3.385 8.168 1.00 94.00 171 PHE A N 1
ATOM 1350 C CA . PHE A 1 171 ? -7.926 2.344 8.442 1.00 94.00 171 PHE A CA 1
ATOM 1351 C C . PHE A 1 171 ? -7.916 1.930 9.920 1.00 94.00 171 PHE A C 1
ATOM 1353 O O . PHE A 1 171 ? -8.961 1.970 10.566 1.00 94.00 171 PHE A O 1
ATOM 1360 N N . VAL A 1 172 ? -6.742 1.600 10.468 1.00 94.81 172 VAL A N 1
ATOM 1361 C CA . VAL A 1 172 ? -6.570 1.166 11.864 1.00 94.81 172 VAL A CA 1
ATOM 1362 C C . VAL A 1 172 ? -7.030 2.248 12.842 1.00 94.81 172 VAL A C 1
ATOM 1364 O O . VAL A 1 172 ? -7.817 1.967 13.746 1.00 94.81 172 VAL A O 1
ATOM 1367 N N . GLN A 1 173 ? -6.610 3.498 12.630 1.00 93.25 173 GLN A N 1
ATOM 1368 C CA . GLN A 1 173 ? -7.028 4.632 13.455 1.00 93.25 173 GLN A CA 1
ATOM 1369 C C . GLN A 1 173 ? -8.546 4.844 13.395 1.00 93.25 173 GLN A C 1
ATOM 1371 O O . GLN A 1 173 ? -9.197 5.082 14.415 1.00 93.25 173 GLN A O 1
ATOM 1376 N N . GLY A 1 174 ? -9.122 4.749 12.198 1.00 91.75 174 GLY A N 1
ATOM 1377 C CA . GLY A 1 174 ? -10.554 4.898 12.000 1.00 91.75 174 GLY A CA 1
ATOM 1378 C C . GLY A 1 174 ? -11.369 3.771 12.641 1.00 91.75 174 GLY A C 1
ATOM 1379 O O . GLY A 1 174 ? -12.424 4.039 13.214 1.00 91.75 174 GLY A O 1
ATOM 1380 N N . LEU A 1 175 ? -10.862 2.536 12.610 1.00 92.69 175 LEU A N 1
ATOM 1381 C CA . LEU A 1 175 ? -11.468 1.396 13.294 1.00 92.69 175 LEU A CA 1
ATOM 1382 C C . LEU A 1 175 ? -11.401 1.556 14.816 1.00 92.69 175 LEU A C 1
ATOM 1384 O O . LEU A 1 175 ? -12.406 1.372 15.496 1.00 92.69 175 LEU A O 1
ATOM 1388 N N . LEU A 1 176 ? -10.262 1.977 15.365 1.00 92.56 176 LEU A N 1
ATOM 1389 C CA . LEU A 1 176 ? -10.169 2.247 16.800 1.00 92.56 176 LEU A CA 1
ATOM 1390 C C . LEU A 1 176 ? -11.078 3.387 17.254 1.00 92.56 176 LEU A C 1
ATOM 1392 O O . LEU A 1 176 ? -11.680 3.289 18.320 1.00 92.56 176 LEU A O 1
ATOM 1396 N N . THR A 1 177 ? -11.209 4.440 16.449 1.00 91.19 177 THR A N 1
ATOM 1397 C CA . THR A 1 177 ? -12.114 5.561 16.752 1.00 91.19 177 THR A CA 1
ATOM 1398 C C . THR A 1 177 ? -13.576 5.109 16.773 1.00 91.19 177 THR A C 1
ATOM 1400 O O . THR A 1 177 ? -14.385 5.667 17.506 1.00 91.19 177 THR A O 1
ATOM 1403 N N . TYR A 1 178 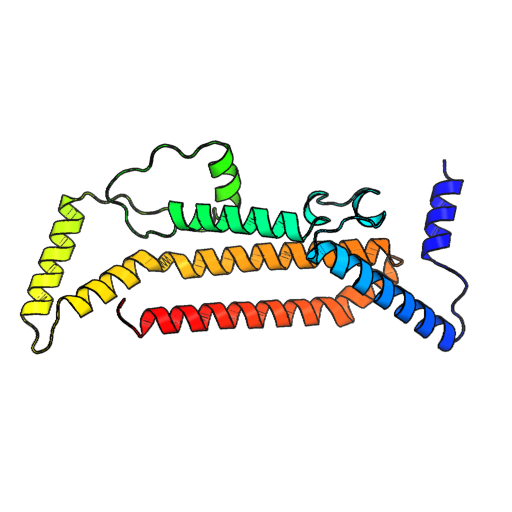? -13.922 4.092 15.980 1.00 89.44 178 TYR A N 1
ATOM 1404 C CA . TYR A 1 178 ? -15.247 3.476 15.998 1.00 89.44 178 TYR A CA 1
ATOM 1405 C C . TYR A 1 178 ? -15.467 2.586 17.231 1.00 89.44 178 TYR A C 1
ATOM 1407 O O . TYR A 1 178 ? -16.570 2.553 17.769 1.00 89.44 178 TYR A O 1
ATOM 1415 N N . LEU A 1 179 ? -14.428 1.885 17.692 1.00 90.31 179 LEU A N 1
ATOM 1416 C CA . LEU A 1 179 ? -14.522 0.927 18.798 1.00 90.31 179 LEU A CA 1
ATOM 1417 C C . LEU A 1 179 ? -14.314 1.538 20.190 1.00 90.31 179 LEU A C 1
ATOM 1419 O O . LEU A 1 179 ? -14.673 0.908 21.181 1.00 90.31 179 LEU A O 1
ATOM 1423 N N . THR A 1 180 ? -13.690 2.713 20.289 1.00 89.75 180 THR A N 1
ATOM 1424 C CA . THR A 1 180 ? -13.208 3.264 21.565 1.00 89.75 180 THR A CA 1
ATOM 1425 C C . THR A 1 180 ? -13.465 4.762 21.698 1.00 89.75 180 THR A C 1
ATOM 1427 O O . THR A 1 180 ? -13.711 5.469 20.722 1.00 89.75 180 THR A O 1
ATOM 1430 N N . ASP A 1 181 ? -13.385 5.274 22.928 1.00 88.06 181 ASP A N 1
ATOM 1431 C CA . ASP A 1 181 ? -13.358 6.713 23.174 1.00 88.06 181 ASP A CA 1
ATOM 1432 C C . ASP A 1 181 ? -12.039 7.350 22.695 1.00 88.06 181 ASP A C 1
ATOM 1434 O O . ASP A 1 181 ? -11.007 6.690 22.555 1.00 88.06 181 ASP A O 1
ATOM 1438 N N . LYS A 1 182 ? -12.055 8.672 22.487 1.00 87.75 182 LYS A N 1
ATOM 1439 C CA . LYS A 1 182 ? -10.917 9.418 21.926 1.00 87.75 182 LYS A CA 1
ATOM 1440 C C . LYS A 1 182 ? -9.613 9.212 22.709 1.00 87.75 182 LYS A C 1
ATOM 1442 O O . LYS A 1 182 ? -8.557 9.111 22.087 1.00 87.75 182 LYS A O 1
ATOM 1447 N N . ARG A 1 183 ? -9.673 9.155 24.045 1.00 89.69 183 ARG A N 1
ATOM 1448 C CA . ARG A 1 183 ? -8.475 9.015 24.885 1.00 89.69 183 ARG A CA 1
ATOM 1449 C C . ARG A 1 183 ? -7.888 7.618 24.739 1.00 89.69 183 ARG A C 1
ATOM 1451 O O . ARG A 1 183 ? -6.687 7.490 24.522 1.00 89.69 183 ARG A O 1
ATOM 1458 N N . THR A 1 184 ? -8.725 6.587 24.814 1.00 89.50 184 THR A N 1
ATOM 1459 C CA . THR A 1 184 ? -8.277 5.203 24.622 1.00 89.50 184 THR A CA 1
ATOM 1460 C C . THR A 1 184 ? -7.723 4.987 23.212 1.00 89.50 184 THR A C 1
ATOM 1462 O O . THR A 1 184 ? -6.659 4.391 23.067 1.00 89.50 184 THR A O 1
ATOM 1465 N N . CYS A 1 185 ? -8.392 5.515 22.182 1.00 91.81 185 CYS A N 1
ATOM 1466 C CA . CYS A 1 185 ? -7.918 5.441 20.800 1.00 91.81 185 CYS A CA 1
ATOM 1467 C C . CYS A 1 185 ? -6.511 6.029 20.657 1.00 91.81 185 CYS A C 1
ATOM 1469 O O . CYS A 1 185 ? -5.645 5.399 20.055 1.00 91.81 185 CYS A O 1
ATOM 1471 N N . GLN A 1 186 ? -6.280 7.226 21.205 1.00 93.88 186 GLN A N 1
ATOM 1472 C CA . GLN A 1 186 ? -4.981 7.889 21.131 1.00 93.88 186 GLN A CA 1
ATOM 1473 C C . GLN A 1 186 ? -3.897 7.071 21.841 1.00 93.88 186 GLN A C 1
ATOM 1475 O O . GLN A 1 186 ? -2.864 6.784 21.243 1.00 93.88 186 GLN A O 1
ATOM 1480 N N . MET A 1 187 ? -4.170 6.615 23.066 1.00 94.19 187 MET A N 1
ATOM 1481 C CA . MET A 1 187 ? -3.222 5.804 23.834 1.00 94.19 187 MET A CA 1
ATOM 1482 C C . MET A 1 187 ? -2.866 4.501 23.110 1.00 94.19 187 MET A C 1
ATOM 1484 O O . MET A 1 187 ? -1.690 4.164 23.008 1.00 94.19 187 MET A O 1
ATOM 1488 N N . LEU A 1 188 ? -3.852 3.770 22.578 1.00 94.19 188 LEU A N 1
ATOM 1489 C CA . LEU A 1 188 ? -3.610 2.515 21.856 1.00 94.19 188 LEU A CA 1
ATOM 1490 C C . LEU A 1 188 ? -2.838 2.736 20.550 1.00 94.19 188 LEU A C 1
ATOM 1492 O O . LEU A 1 188 ? -1.960 1.937 20.217 1.00 94.19 188 LEU A O 1
ATOM 1496 N N . MET A 1 189 ? -3.144 3.818 19.827 1.00 95.38 189 MET A N 1
ATOM 1497 C CA . MET A 1 189 ? -2.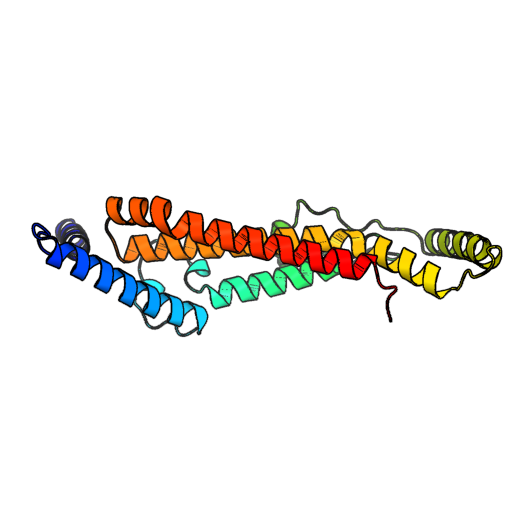397 4.194 18.629 1.00 95.38 189 MET A CA 1
ATOM 1498 C C . MET A 1 189 ? -0.935 4.481 18.965 1.00 95.38 189 MET A C 1
ATOM 1500 O O . MET A 1 189 ? -0.060 3.846 18.389 1.00 95.38 189 MET A O 1
ATOM 1504 N N . GLU A 1 190 ? -0.672 5.363 19.927 1.00 95.25 190 GLU A N 1
ATOM 1505 C CA . GLU A 1 190 ? 0.686 5.815 20.256 1.00 95.25 190 GLU A CA 1
ATOM 1506 C C . GLU A 1 190 ?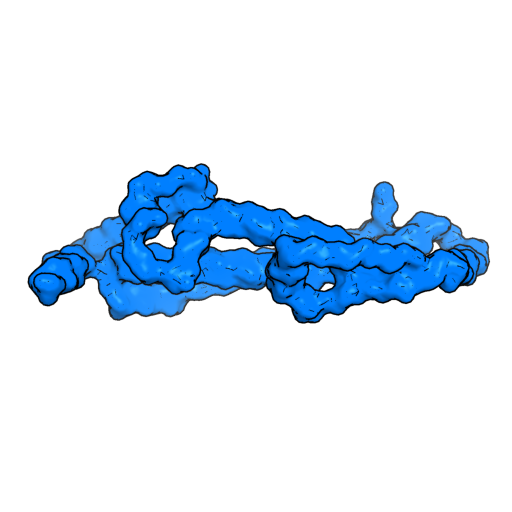 1.544 4.715 20.897 1.00 95.25 190 GLU A C 1
ATOM 1508 O O . GLU A 1 190 ? 2.726 4.591 20.583 1.00 95.25 190 GLU A O 1
ATOM 1513 N N . THR A 1 191 ? 0.964 3.899 21.783 1.00 94.44 191 THR A N 1
ATOM 1514 C CA . THR A 1 191 ? 1.742 2.939 22.590 1.00 94.44 191 THR A CA 1
ATOM 1515 C C . THR A 1 191 ? 1.915 1.571 21.939 1.00 94.44 191 THR A C 1
ATOM 1517 O O . THR A 1 191 ? 2.927 0.916 22.181 1.00 94.44 191 THR A O 1
ATOM 1520 N N . VAL A 1 192 ? 0.954 1.120 21.124 1.00 93.88 192 VAL A N 1
ATOM 1521 C CA . VAL A 1 192 ? 0.939 -0.255 20.591 1.00 93.88 192 VAL A CA 1
ATOM 1522 C C . VAL A 1 192 ? 0.981 -0.274 19.068 1.00 93.88 192 VAL A C 1
ATOM 1524 O O . VAL A 1 192 ? 1.831 -0.944 18.480 1.00 93.88 192 VAL A O 1
ATOM 1527 N N . LEU A 1 193 ? 0.069 0.443 18.408 1.00 94.75 193 LEU A N 1
ATOM 1528 C CA . LEU A 1 193 ? -0.166 0.247 16.975 1.00 94.75 193 LEU A CA 1
ATOM 1529 C C . LEU A 1 193 ? 0.804 1.023 16.090 1.00 94.75 193 LEU A C 1
ATOM 1531 O O . LEU A 1 193 ? 1.303 0.451 15.128 1.00 94.75 193 LEU A O 1
ATOM 1535 N N . ASP A 1 194 ? 1.115 2.281 16.397 1.00 94.94 194 ASP A N 1
ATOM 1536 C CA . ASP A 1 194 ? 2.078 3.067 15.619 1.00 94.94 194 ASP A CA 1
ATOM 1537 C C . ASP A 1 194 ? 3.486 2.448 15.637 1.00 94.94 194 ASP A C 1
ATOM 1539 O O . ASP A 1 194 ? 4.060 2.295 14.554 1.00 94.94 194 ASP A O 1
ATOM 1543 N N . PRO A 1 195 ? 4.029 1.992 16.787 1.00 96.88 195 PRO A N 1
ATOM 1544 C CA . PRO A 1 195 ? 5.297 1.261 16.811 1.00 96.88 195 PRO A CA 1
ATOM 1545 C C . PRO A 1 195 ? 5.260 -0.024 15.972 1.00 96.88 195 PRO A C 1
ATOM 1547 O O . PRO A 1 195 ? 6.188 -0.301 15.209 1.00 96.88 195 PRO A O 1
ATOM 1550 N N . ALA A 1 196 ? 4.174 -0.799 16.064 1.00 96.06 196 ALA A N 1
ATOM 1551 C CA . ALA A 1 196 ? 4.017 -2.026 15.286 1.00 96.06 196 ALA A CA 1
ATOM 1552 C C . ALA A 1 196 ? 3.930 -1.742 13.775 1.00 96.06 196 ALA A C 1
ATOM 1554 O O . ALA A 1 196 ? 4.627 -2.375 12.980 1.00 96.06 196 ALA A O 1
ATOM 1555 N N . LEU A 1 197 ? 3.131 -0.750 13.373 1.00 95.19 197 LEU A N 1
ATOM 1556 C CA . LEU A 1 197 ? 2.981 -0.327 11.980 1.00 95.19 197 LEU A CA 1
ATOM 1557 C C . LEU A 1 197 ? 4.283 0.252 11.415 1.00 95.19 197 LEU A C 1
ATOM 1559 O O . LEU A 1 197 ? 4.579 0.028 10.240 1.00 95.19 197 LEU A O 1
ATOM 1563 N N . ALA A 1 198 ? 5.063 0.981 12.215 1.00 95.44 198 ALA A N 1
ATOM 1564 C CA . ALA A 1 198 ? 6.383 1.469 11.821 1.00 95.44 198 ALA A CA 1
ATOM 1565 C C . ALA A 1 198 ? 7.346 0.299 11.570 1.00 95.44 198 ALA A C 1
ATOM 1567 O O . ALA A 1 198 ? 7.941 0.217 10.498 1.00 95.44 198 ALA A O 1
ATOM 1568 N N . LYS A 1 199 ? 7.391 -0.685 12.477 1.00 96.56 199 LYS A N 1
ATOM 1569 C CA . LYS A 1 199 ? 8.199 -1.900 12.291 1.00 96.56 199 LYS A CA 1
ATOM 1570 C C . LYS A 1 199 ? 7.820 -2.664 11.015 1.00 96.56 199 LYS A C 1
ATOM 1572 O O . LYS A 1 199 ? 8.699 -3.122 10.287 1.00 96.56 199 LYS A O 1
ATOM 1577 N N . MET A 1 200 ? 6.524 -2.786 10.714 1.00 95.06 200 MET A N 1
ATOM 1578 C CA . MET A 1 200 ? 6.047 -3.425 9.478 1.00 95.06 200 MET A CA 1
ATOM 1579 C C . MET A 1 200 ? 6.459 -2.647 8.221 1.00 95.06 200 MET A C 1
ATOM 1581 O O . MET A 1 200 ? 6.834 -3.254 7.213 1.00 95.06 200 MET A O 1
ATOM 1585 N N . LYS A 1 201 ? 6.412 -1.310 8.272 1.00 95.56 201 LYS A N 1
ATOM 1586 C CA . LYS A 1 201 ? 6.887 -0.442 7.187 1.00 95.56 201 LYS A CA 1
ATOM 1587 C C . LYS A 1 201 ? 8.373 -0.649 6.932 1.00 95.56 201 LYS A C 1
ATOM 1589 O O . LYS A 1 201 ? 8.751 -0.867 5.783 1.00 95.56 201 LYS A O 1
ATOM 1594 N N . ASP A 1 202 ? 9.187 -0.610 7.979 1.00 96.19 202 ASP A N 1
ATOM 1595 C CA . ASP A 1 202 ? 10.641 -0.725 7.860 1.00 96.19 202 ASP A CA 1
ATOM 1596 C C . ASP A 1 202 ? 11.037 -2.100 7.314 1.00 96.19 202 ASP A C 1
ATOM 1598 O O . ASP A 1 202 ? 11.800 -2.179 6.353 1.00 96.19 202 ASP A O 1
ATOM 1602 N N . ALA A 1 203 ? 10.416 -3.177 7.808 1.00 95.88 203 ALA A N 1
ATOM 1603 C CA . ALA A 1 203 ? 10.619 -4.525 7.272 1.00 95.88 203 ALA A CA 1
ATOM 1604 C C . ALA A 1 203 ? 10.263 -4.623 5.775 1.00 95.88 203 ALA A C 1
ATOM 1606 O O . ALA A 1 203 ? 10.998 -5.223 4.987 1.00 95.88 203 ALA A O 1
ATOM 1607 N N . SER A 1 204 ? 9.160 -3.992 5.360 1.00 92.94 204 SER A N 1
ATOM 1608 C CA . SER A 1 204 ? 8.746 -3.972 3.950 1.00 92.94 204 SER A CA 1
ATOM 1609 C C . SER A 1 204 ? 9.718 -3.160 3.080 1.00 92.94 204 SER A C 1
ATOM 1611 O O . SER A 1 204 ? 10.017 -3.550 1.950 1.00 92.94 204 SER A O 1
ATOM 1613 N N . MET A 1 205 ? 10.261 -2.059 3.611 1.00 93.50 205 MET A N 1
ATOM 1614 C CA . MET A 1 205 ? 11.281 -1.247 2.938 1.00 93.50 205 MET A CA 1
ATOM 1615 C C . MET A 1 205 ? 12.603 -1.997 2.774 1.00 93.50 205 MET A C 1
ATOM 1617 O O . MET A 1 205 ? 13.185 -1.965 1.687 1.00 93.50 205 MET A O 1
ATOM 1621 N N . SER A 1 206 ? 13.046 -2.723 3.801 1.00 94.19 206 SER A N 1
ATOM 1622 C CA . SER A 1 206 ? 14.222 -3.593 3.709 1.00 94.19 206 SER A CA 1
ATOM 1623 C C . SER A 1 206 ? 14.039 -4.673 2.645 1.00 94.19 206 SER A C 1
ATOM 1625 O O . SER A 1 206 ? 14.969 -4.948 1.888 1.00 94.19 206 SER A O 1
ATOM 1627 N N . LYS A 1 207 ? 12.828 -5.230 2.501 1.00 92.88 207 LYS A N 1
ATOM 1628 C CA . LYS A 1 207 ? 12.574 -6.230 1.458 1.00 92.88 207 LYS A CA 1
ATOM 1629 C C . LYS A 1 207 ? 12.674 -5.653 0.044 1.00 92.88 207 LYS A C 1
ATOM 1631 O O . LYS A 1 207 ? 13.204 -6.318 -0.842 1.00 92.88 207 LYS A O 1
ATOM 1636 N N . ILE A 1 208 ? 12.237 -4.408 -0.176 1.00 90.75 208 ILE A N 1
ATOM 1637 C CA . ILE A 1 208 ? 12.473 -3.717 -1.456 1.00 90.75 208 ILE A CA 1
ATOM 1638 C C . ILE A 1 208 ? 13.972 -3.581 -1.731 1.00 90.75 208 ILE A C 1
ATOM 1640 O O . ILE A 1 208 ? 14.414 -3.839 -2.849 1.00 90.75 208 ILE A O 1
ATOM 1644 N N . GLN A 1 209 ? 14.754 -3.174 -0.730 1.00 90.31 209 GLN A N 1
ATOM 1645 C CA . GLN A 1 209 ? 16.202 -3.027 -0.886 1.00 90.31 209 GLN A CA 1
ATOM 1646 C C . GLN A 1 209 ? 16.853 -4.362 -1.264 1.00 90.31 209 GLN A C 1
ATOM 1648 O O . GLN A 1 209 ? 17.647 -4.405 -2.199 1.00 90.31 209 GLN A O 1
ATOM 1653 N N . GLU A 1 210 ? 16.458 -5.458 -0.617 1.00 90.19 210 GLU A N 1
ATOM 1654 C CA . GLU A 1 210 ? 16.926 -6.807 -0.947 1.00 90.19 210 GLU A CA 1
ATOM 1655 C C . GLU A 1 210 ? 16.616 -7.189 -2.406 1.00 90.19 210 GLU A C 1
ATOM 1657 O O . GLU A 1 210 ? 17.505 -7.629 -3.137 1.00 90.19 210 GLU A O 1
ATOM 1662 N N . LEU A 1 211 ? 15.380 -6.955 -2.865 1.00 88.06 211 LEU A N 1
ATOM 1663 C CA . LEU A 1 211 ? 14.981 -7.220 -4.253 1.00 88.06 211 LEU A CA 1
ATOM 1664 C C . LEU A 1 211 ? 15.778 -6.368 -5.256 1.00 88.06 211 LEU A C 1
ATOM 1666 O O . LEU A 1 211 ? 16.160 -6.851 -6.324 1.00 88.06 211 LEU A O 1
ATOM 1670 N N . ASN A 1 212 ? 16.090 -5.119 -4.907 1.00 83.75 212 ASN A N 1
ATOM 1671 C CA . ASN A 1 212 ? 16.927 -4.260 -5.744 1.00 83.75 212 ASN A CA 1
ATOM 1672 C C . ASN A 1 212 ? 18.379 -4.734 -5.810 1.00 83.75 212 ASN A C 1
ATOM 1674 O O . ASN A 1 212 ? 18.985 -4.651 -6.878 1.00 83.75 212 ASN A O 1
ATOM 1678 N N . LEU A 1 213 ? 18.930 -5.249 -4.709 1.00 82.44 213 LEU A N 1
ATOM 1679 C CA . LEU A 1 213 ? 20.271 -5.836 -4.690 1.00 82.44 213 LEU A CA 1
ATOM 1680 C C . LEU A 1 213 ? 20.333 -7.098 -5.555 1.00 82.44 213 LEU A C 1
ATOM 1682 O O . LEU A 1 213 ? 21.293 -7.278 -6.306 1.00 82.44 213 LEU A O 1
ATOM 1686 N N . TYR A 1 214 ? 19.294 -7.938 -5.515 1.00 78.25 214 TYR A N 1
ATOM 1687 C CA . TYR A 1 214 ? 19.196 -9.110 -6.387 1.00 78.25 214 TYR A CA 1
ATOM 1688 C C . TYR A 1 214 ? 19.212 -8.706 -7.868 1.00 78.25 214 TYR A C 1
ATOM 1690 O O . TYR A 1 214 ? 20.011 -9.223 -8.649 1.00 78.25 214 TYR A O 1
ATOM 1698 N N . ARG A 1 215 ? 18.420 -7.689 -8.231 1.00 76.00 215 ARG A N 1
ATOM 1699 C CA . ARG A 1 215 ? 18.416 -7.092 -9.577 1.00 76.00 215 ARG A CA 1
ATOM 1700 C C . ARG A 1 215 ? 19.786 -6.544 -9.997 1.00 76.00 215 ARG A C 1
ATOM 1702 O O . ARG A 1 215 ? 20.114 -6.543 -11.180 1.00 76.00 215 ARG A O 1
ATOM 1709 N N . GLN A 1 216 ? 20.582 -6.034 -9.059 1.00 70.94 216 GLN A N 1
ATOM 1710 C CA . GLN A 1 216 ? 21.921 -5.528 -9.365 1.00 70.94 216 GLN A CA 1
ATOM 1711 C C . GLN A 1 216 ? 22.944 -6.654 -9.586 1.00 70.94 216 GLN A C 1
ATOM 1713 O O . GLN A 1 216 ? 23.855 -6.472 -10.392 1.00 70.94 216 GLN A O 1
ATOM 1718 N N . ARG A 1 217 ? 22.785 -7.804 -8.913 1.00 66.38 217 ARG A N 1
ATOM 1719 C CA . ARG A 1 217 ? 23.739 -8.927 -8.941 1.00 66.38 217 ARG A CA 1
ATOM 1720 C C . ARG A 1 217 ? 23.607 -9.865 -10.138 1.00 66.38 217 ARG A C 1
ATOM 1722 O O . ARG A 1 217 ? 24.633 -10.356 -10.597 1.00 66.38 217 ARG A O 1
ATOM 1729 N N . TYR A 1 218 ? 22.400 -10.114 -10.643 1.00 57.03 218 TYR A N 1
ATOM 1730 C CA . TYR A 1 218 ? 22.193 -11.087 -11.721 1.00 57.03 218 TYR A CA 1
ATOM 1731 C C . TYR A 1 218 ? 21.813 -10.380 -13.032 1.00 57.03 218 TYR A C 1
ATOM 1733 O O . TYR A 1 218 ? 20.851 -9.607 -13.038 1.00 57.03 218 TYR A O 1
ATOM 1741 N N . PRO A 1 219 ? 22.552 -10.586 -14.143 1.00 49.06 219 PRO A N 1
ATOM 1742 C CA . PRO A 1 219 ? 22.066 -10.187 -15.459 1.00 49.06 219 PRO A CA 1
ATOM 1743 C C . PRO A 1 219 ? 20.787 -10.980 -15.757 1.00 49.06 219 PRO A C 1
ATOM 1745 O O . PRO A 1 219 ? 20.687 -12.141 -15.365 1.00 49.06 219 PRO A O 1
ATOM 1748 N N . ALA A 1 220 ? 19.798 -10.327 -16.374 1.00 47.22 220 ALA A N 1
ATOM 1749 C CA . ALA A 1 220 ? 18.528 -10.948 -16.740 1.00 47.22 220 ALA A CA 1
ATOM 1750 C C . ALA A 1 220 ? 18.782 -12.293 -17.443 1.00 47.22 220 ALA A C 1
ATOM 1752 O O . ALA A 1 220 ? 19.546 -12.334 -18.409 1.00 47.22 220 ALA A O 1
ATOM 1753 N N . ALA A 1 221 ? 18.206 -13.362 -16.885 1.00 37.31 221 ALA A N 1
ATOM 1754 C CA . ALA A 1 221 ? 18.171 -14.686 -17.498 1.00 37.31 221 ALA A CA 1
ATOM 1755 C C . ALA A 1 221 ? 17.277 -14.679 -18.743 1.00 37.31 221 ALA A C 1
ATOM 1757 O O . ALA A 1 221 ? 16.279 -13.917 -18.736 1.00 37.31 221 ALA A O 1
#

Organism: NCBI:txid2070753

Foldseek 3Di:
DVVVVVVLVDVQVDDDQPDPVSVVVLVVVLVVLLVVLVVCLCVQNHDDCLLVDDDQVDNCLSSVNRVLVVLVVLLVLCCVFQQFQADQDDDDDDDPVNVVSCVLVVVGDTHHHDHPVRVVVVLVVVVVVQVPDVVRDVLVSQLVNVCNTRVRVLVSQLSSLVVSLVSVLSNSLSSLVSNHPPVVSVCCCVPPPVVVSVVVSVVSNVVSVVVSVVSNPDRDD

Nearest PDB structures (foldseek):
  8sxz-assembly1_f  TM=4.803E-01  e=5.063E-01  Homo sapiens
  7ax3-assembly1_D2  TM=4.357E-01  e=2.129E+00  Homo sapiens

Mean predicted aligned error: 9.03 Å

Radius of gyration: 25.21 Å; Cα contacts (8 Å, |Δi|>4): 167; chains: 1; bounding box: 70×31×72 Å

Solvent-accessible sur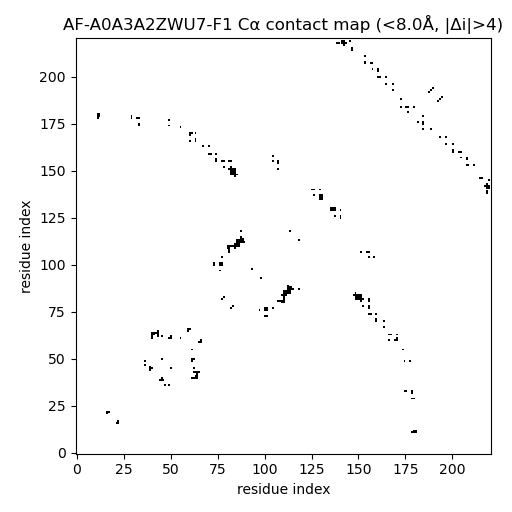face area (backbone atoms only — not comparable to full-atom values): 12428 Å² total; per-residue (Å²): 120,69,64,65,56,51,51,57,51,46,63,51,61,53,75,90,63,87,47,72,69,50,48,51,51,50,51,52,52,44,50,53,51,49,52,54,53,48,49,25,26,67,72,67,49,80,80,56,62,81,68,76,60,80,93,54,99,54,67,64,42,57,43,38,41,62,42,53,49,54,51,49,53,36,45,53,51,40,43,72,66,30,24,36,43,62,36,64,61,84,74,75,84,71,49,74,69,50,50,61,42,42,56,83,49,59,92,54,69,72,42,41,77,42,55,58,67,61,53,49,53,51,50,54,55,50,48,62,54,35,71,72,39,94,89,48,48,75,61,58,53,50,26,51,53,48,49,59,32,44,58,42,41,62,61,53,52,53,51,50,50,52,51,52,52,51,46,52,52,52,34,53,53,53,50,35,55,72,64,33,45,73,68,59,31,49,51,47,38,68,74,52,47,50,59,52,52,49,53,53,49,52,55,54,51,50,49,52,51,52,54,52,51,51,57,71,73,50,56,82,128

Sequence (221 aa):
MKISLCQARLSILGPPRTILKDQRGYLLNVSGNFERITSQALGGVYVDTFFTGGTFPESNLRRLRTAIRVLGDCFADAMDWKGHRQITKSRTPASAKTLKVLSLFQEIPNSMVVSYADLKAKVDKSLGHYERLPGGTALALIGELFRNQSSPWENIAKRYLLIAWRWVRVFVQGLLTYLTDKRTCQMLMETVLDPALAKMKDASMSKIQELNLYRQRYPAA

Secondary structure (DSSP, 8-state):
-HHHHHHHHHHHH-S---SHHHHHHHHHHHHHHHHHHHHHHHHT---SGGGTSS--TTGGGGSHHHHHHHHHHHHHHHHHHHS-SEESSPPPPPPHHHHHHHHTTTTSPPPEE--HHHHHHHHHHHHHHHTTSTT--HHHHHHHHHHHHHTTHHHHHHHHHHHHHHHHHHHHHHHHHHHS-HHHHHHHIIIIIHHHHHHHHHHHHHHHHHHHHHHHHS---